Protein AF-A0A7C6DVT9-F1 (afdb_monomer_lite)

Radius of gyration: 24.28 Å; chains: 1; bounding box: 74×29×53 Å

Foldseek 3Di:
DDPVVLVVVCVVVPDNVVSVVVVVVPPPDPDPVVVVVVVVVVVVVVVVVVVVVVCCVVPPPPLPQPVVLVVLLVLLVVLLVQLVVLLVPDPDDCPVLNVLSVQLLVLLSLLDPSRSQLVVQLVVVVVVVDPCSNVRSVVVSVVCNVVSVVSNLVSVVVSVCCCCPNPCVVRDDVSSLVSVVVSCVSSVPPVCVVVCVVVVVVVVVVD

Structure (mmCIF, N/CA/C/O backbone):
data_AF-A0A7C6DVT9-F1
#
_entry.id   AF-A0A7C6DVT9-F1
#
loop_
_atom_site.group_PDB
_atom_site.id
_atom_site.type_symbol
_atom_site.label_atom_id
_atom_site.label_alt_id
_atom_site.label_comp_id
_atom_site.label_asym_id
_atom_site.label_entity_id
_atom_site.label_seq_id
_atom_site.pdbx_PDB_ins_code
_atom_site.Cartn_x
_atom_site.Cartn_y
_atom_site.Cartn_z
_atom_site.occupancy
_atom_site.B_iso_or_equiv
_atom_site.auth_seq_id
_atom_site.auth_comp_id
_atom_site.auth_asym_id
_atom_site.auth_atom_id
_atom_site.pdbx_PDB_model_num
ATOM 1 N N . MET A 1 1 ? 37.136 7.925 0.302 1.00 50.22 1 MET A N 1
ATOM 2 C CA . MET A 1 1 ? 35.760 7.400 0.362 1.00 50.22 1 MET A CA 1
ATOM 3 C C . MET A 1 1 ? 35.759 6.303 1.399 1.00 50.22 1 MET A C 1
ATOM 5 O O . MET A 1 1 ? 36.578 5.392 1.296 1.00 50.22 1 MET A O 1
ATOM 9 N N . TYR A 1 2 ? 34.971 6.462 2.452 1.00 61.09 2 TYR A N 1
ATOM 10 C CA . TYR A 1 2 ? 34.973 5.518 3.563 1.00 61.09 2 TYR A CA 1
ATOM 11 C C . TYR A 1 2 ? 34.152 4.271 3.200 1.00 61.09 2 TYR A C 1
ATOM 13 O O . TYR A 1 2 ? 33.179 4.372 2.451 1.00 61.09 2 TYR A O 1
ATOM 21 N N . PRO A 1 3 ? 34.497 3.084 3.729 1.00 58.28 3 PRO A N 1
ATOM 22 C CA . PRO A 1 3 ? 33.826 1.828 3.378 1.00 58.28 3 PRO A CA 1
ATOM 23 C C . PRO A 1 3 ? 32.313 1.836 3.659 1.00 58.28 3 PRO A C 1
ATOM 25 O O . PRO A 1 3 ? 31.563 1.122 3.000 1.00 58.28 3 PRO A O 1
ATOM 28 N N . HIS A 1 4 ? 31.841 2.682 4.580 1.00 54.28 4 HIS A N 1
ATOM 29 C CA . HIS A 1 4 ? 30.416 2.831 4.873 1.00 54.28 4 HIS A CA 1
ATOM 30 C C . HIS A 1 4 ? 29.642 3.598 3.784 1.00 54.28 4 HIS A C 1
ATOM 32 O O . HIS A 1 4 ? 28.481 3.288 3.540 1.00 54.28 4 HIS A O 1
ATOM 38 N N . GLU A 1 5 ? 30.270 4.534 3.067 1.00 50.62 5 GLU A N 1
ATOM 39 C CA . GLU A 1 5 ? 29.625 5.285 1.974 1.00 50.62 5 GLU A CA 1
ATOM 40 C C . GLU A 1 5 ? 29.362 4.380 0.765 1.00 50.62 5 GLU A C 1
ATOM 42 O O . GLU A 1 5 ? 28.299 4.438 0.147 1.00 50.62 5 GLU A O 1
ATOM 47 N N . ALA A 1 6 ? 30.303 3.476 0.473 1.00 54.59 6 ALA A N 1
ATOM 48 C CA . ALA A 1 6 ? 30.128 2.452 -0.551 1.00 54.59 6 ALA A CA 1
ATOM 49 C C . ALA A 1 6 ? 28.982 1.491 -0.199 1.00 54.59 6 ALA A C 1
ATOM 51 O O . ALA A 1 6 ? 28.252 1.074 -1.091 1.00 54.59 6 ALA A O 1
ATOM 52 N N . LEU A 1 7 ? 28.785 1.192 1.090 1.00 53.66 7 LEU A N 1
ATOM 53 C CA . LEU A 1 7 ? 27.744 0.288 1.583 1.00 53.66 7 LEU A CA 1
ATOM 54 C C . LEU A 1 7 ? 26.340 0.927 1.559 1.00 53.66 7 LEU A C 1
ATOM 56 O O . LEU A 1 7 ? 25.348 0.254 1.287 1.00 53.66 7 LEU A O 1
ATOM 60 N N . ILE A 1 8 ? 26.251 2.244 1.758 1.00 58.19 8 ILE A N 1
ATOM 61 C CA . ILE A 1 8 ? 25.001 3.006 1.600 1.00 58.19 8 ILE A CA 1
ATOM 62 C C . ILE A 1 8 ? 24.587 3.049 0.123 1.00 58.19 8 ILE A C 1
ATOM 64 O O . ILE A 1 8 ? 23.433 2.778 -0.207 1.00 58.19 8 ILE A O 1
ATOM 68 N N . ILE A 1 9 ? 25.538 3.295 -0.783 1.00 55.19 9 ILE A N 1
ATOM 69 C CA . ILE A 1 9 ? 25.297 3.240 -2.234 1.00 55.19 9 ILE A CA 1
ATOM 70 C C . ILE A 1 9 ? 24.956 1.802 -2.677 1.00 55.19 9 ILE A C 1
ATOM 72 O O . ILE A 1 9 ? 24.078 1.603 -3.517 1.00 55.19 9 ILE A O 1
ATOM 76 N N . TYR A 1 10 ? 25.596 0.798 -2.067 1.00 52.00 10 TYR A N 1
ATOM 77 C CA . TYR A 1 10 ? 25.346 -0.635 -2.271 1.00 52.00 10 TYR A CA 1
ATOM 78 C C . TYR A 1 10 ? 23.908 -1.044 -1.917 1.00 52.00 10 TYR A C 1
ATOM 80 O O . TYR A 1 10 ? 23.310 -1.845 -2.635 1.00 52.00 10 TYR A O 1
ATOM 88 N N . LEU A 1 11 ? 23.327 -0.468 -0.860 1.00 54.56 11 LEU A N 1
ATOM 89 C CA . LEU A 1 11 ? 21.927 -0.688 -0.483 1.00 54.56 11 LEU A CA 1
ATOM 90 C C . LEU A 1 11 ? 20.942 0.135 -1.328 1.00 54.56 11 LEU A C 1
ATOM 92 O O . LEU A 1 11 ? 19.882 -0.376 -1.683 1.00 54.56 11 LEU A O 1
ATOM 96 N N . ALA A 1 12 ? 21.289 1.372 -1.690 1.00 54.78 12 ALA A N 1
ATOM 97 C CA . ALA A 1 12 ? 20.398 2.272 -2.426 1.00 54.78 12 ALA A CA 1
ATOM 98 C C . ALA A 1 12 ? 20.199 1.886 -3.907 1.00 54.78 12 ALA A C 1
ATOM 100 O O . ALA A 1 12 ? 19.152 2.178 -4.480 1.00 54.78 12 ALA A O 1
ATOM 101 N N . ALA A 1 13 ? 21.177 1.229 -4.544 1.00 53.09 13 ALA A N 1
ATOM 102 C CA . ALA A 1 13 ? 21.158 0.965 -5.989 1.00 53.09 13 ALA A CA 1
ATOM 103 C C . ALA A 1 13 ? 20.520 -0.379 -6.408 1.00 53.09 13 ALA A C 1
ATOM 105 O O . ALA A 1 13 ? 20.400 -0.646 -7.603 1.00 53.09 13 ALA A O 1
ATOM 106 N N . GLY A 1 14 ? 20.129 -1.248 -5.466 1.00 44.56 14 GLY A N 1
ATOM 107 C CA . GLY A 1 14 ? 19.324 -2.456 -5.732 1.00 44.56 14 GLY A CA 1
ATOM 108 C C . GLY A 1 14 ? 19.922 -3.522 -6.673 1.00 44.56 14 GLY A C 1
ATOM 109 O O . GLY A 1 14 ? 19.254 -4.506 -6.980 1.00 44.56 14 GLY A O 1
ATOM 110 N N . SER A 1 15 ? 21.164 -3.368 -7.140 1.00 50.44 15 SER A N 1
ATOM 111 C CA . SER A 1 15 ? 21.799 -4.244 -8.134 1.00 50.44 15 SER A CA 1
ATOM 112 C C . SER A 1 15 ? 23.262 -4.537 -7.744 1.00 50.44 15 SER A C 1
ATOM 114 O O . SER A 1 15 ? 24.172 -3.801 -8.149 1.00 50.44 15 SER A O 1
ATOM 116 N N . PRO A 1 16 ? 23.524 -5.622 -6.986 1.00 52.03 16 PRO A N 1
ATOM 117 C CA . PRO A 1 16 ? 24.845 -5.909 -6.412 1.00 52.03 16 PRO A CA 1
ATOM 118 C C . PRO A 1 16 ? 25.929 -6.163 -7.472 1.00 52.03 16 PRO A C 1
ATOM 120 O O . PRO A 1 16 ? 27.087 -5.806 -7.276 1.00 52.03 16 PRO A O 1
ATOM 123 N N . PHE A 1 17 ? 25.563 -6.695 -8.641 1.00 52.66 17 PHE A N 1
ATOM 124 C CA . PHE A 1 17 ? 26.519 -7.018 -9.707 1.00 52.66 17 PHE A CA 1
ATOM 125 C C . PHE A 1 17 ? 27.083 -5.792 -10.437 1.00 52.66 17 PHE A C 1
ATOM 127 O O . PHE A 1 17 ? 28.220 -5.828 -10.903 1.00 52.66 17 PHE A O 1
ATOM 134 N N . ALA A 1 18 ? 26.314 -4.704 -10.540 1.00 49.03 18 ALA A N 1
ATOM 135 C CA . ALA A 1 18 ? 26.745 -3.500 -11.255 1.00 49.03 18 ALA A CA 1
ATOM 136 C C . ALA A 1 18 ? 27.797 -2.711 -10.460 1.00 49.03 18 ALA A C 1
ATOM 138 O O . ALA A 1 18 ? 28.777 -2.230 -11.024 1.00 49.03 18 ALA A O 1
ATOM 139 N N . VAL A 1 19 ? 27.616 -2.635 -9.140 1.00 54.66 19 VAL A N 1
ATOM 140 C CA . VAL A 1 19 ? 28.518 -1.919 -8.232 1.00 54.66 19 VAL A CA 1
ATOM 141 C C . VAL A 1 19 ? 29.807 -2.714 -8.005 1.00 54.66 19 VAL A C 1
ATOM 143 O O . VAL A 1 19 ? 30.891 -2.139 -8.071 1.00 54.66 19 VAL A O 1
ATOM 146 N N . LEU A 1 20 ? 29.719 -4.042 -7.843 1.00 55.44 20 LEU A N 1
ATOM 147 C CA . LEU A 1 20 ? 30.900 -4.913 -7.771 1.00 55.44 20 LEU A CA 1
ATOM 148 C C . LEU A 1 20 ? 31.753 -4.826 -9.042 1.00 55.44 20 LEU A C 1
ATOM 150 O O . LEU A 1 20 ? 32.951 -4.572 -8.944 1.00 55.44 20 LEU A O 1
ATOM 154 N N . ARG A 1 21 ? 31.141 -4.897 -10.235 1.00 56.75 21 ARG A N 1
ATOM 155 C CA . ARG A 1 21 ? 31.869 -4.704 -11.502 1.00 56.75 21 ARG A CA 1
ATOM 156 C C . ARG A 1 21 ? 32.530 -3.333 -11.612 1.00 56.75 21 ARG A C 1
ATOM 158 O O . ARG A 1 21 ? 33.625 -3.233 -12.162 1.00 56.75 21 ARG A O 1
ATOM 165 N N . TYR A 1 22 ? 31.883 -2.286 -11.109 1.00 58.31 22 TYR A N 1
ATOM 166 C CA . TYR A 1 22 ? 32.419 -0.925 -11.122 1.00 58.31 22 TYR A CA 1
ATOM 167 C C . TYR A 1 22 ? 33.639 -0.762 -10.203 1.00 58.31 22 TYR A C 1
ATOM 169 O O . TYR A 1 22 ? 34.585 -0.056 -10.548 1.00 58.31 22 TYR A O 1
ATOM 177 N N . PHE A 1 23 ? 33.657 -1.430 -9.049 1.00 59.47 23 PHE A N 1
ATOM 178 C CA . PHE A 1 23 ? 34.792 -1.355 -8.129 1.00 59.47 23 PHE A CA 1
ATOM 179 C C . PHE A 1 23 ? 35.940 -2.294 -8.513 1.00 59.47 23 PHE A C 1
ATOM 181 O O . PHE A 1 23 ? 37.098 -1.876 -8.450 1.00 59.47 23 PHE A O 1
ATOM 188 N N . GLU A 1 24 ? 35.648 -3.504 -8.997 1.00 60.59 24 GLU A N 1
ATOM 189 C CA . GLU A 1 24 ? 36.664 -4.432 -9.520 1.00 60.59 24 GLU A CA 1
ATOM 190 C C . GLU A 1 24 ? 37.435 -3.829 -10.701 1.00 60.59 24 GLU A C 1
ATOM 192 O O . GLU A 1 24 ? 38.649 -3.994 -10.802 1.00 60.59 24 GLU A O 1
ATOM 197 N N . SER A 1 25 ? 36.765 -3.047 -11.552 1.00 53.25 25 SER A N 1
ATOM 198 C CA . SER A 1 25 ? 37.409 -2.365 -12.681 1.00 53.25 25 SER A CA 1
ATOM 199 C C . SER A 1 25 ? 38.267 -1.154 -12.283 1.00 53.25 25 SER A C 1
ATOM 201 O O . SER A 1 25 ? 39.147 -0.764 -13.051 1.00 53.25 25 SER A O 1
ATOM 203 N N . ARG A 1 26 ? 38.094 -0.576 -11.083 1.00 49.19 26 ARG A N 1
ATOM 204 C CA . ARG A 1 26 ? 38.877 0.591 -10.621 1.00 49.19 26 ARG A CA 1
ATOM 205 C C . ARG A 1 26 ? 40.071 0.258 -9.728 1.00 49.19 26 ARG A C 1
ATOM 207 O O . ARG A 1 26 ? 40.970 1.088 -9.614 1.00 49.19 26 ARG A O 1
ATOM 214 N N . LEU A 1 27 ? 40.131 -0.931 -9.128 1.00 53.28 27 LEU A N 1
ATOM 215 C CA . LEU A 1 27 ? 41.211 -1.296 -8.200 1.00 53.28 27 LEU A CA 1
ATOM 216 C C . LEU A 1 27 ? 42.555 -1.634 -8.879 1.00 53.28 27 LEU A C 1
ATOM 218 O O . LEU A 1 27 ? 43.538 -1.851 -8.177 1.00 53.28 27 LEU A O 1
ATOM 222 N N . HIS A 1 28 ? 42.632 -1.694 -10.214 1.00 49.59 28 HIS A N 1
ATOM 223 C CA . HIS A 1 28 ? 43.843 -2.120 -10.943 1.00 49.59 28 HIS A CA 1
ATOM 224 C C . HIS A 1 28 ? 44.443 -1.081 -11.907 1.00 49.59 28 HIS A C 1
ATOM 226 O O . HIS A 1 28 ? 45.406 -1.389 -12.607 1.00 49.59 28 HIS A O 1
ATOM 232 N N . GLN A 1 29 ? 43.937 0.157 -11.959 1.00 49.03 29 GLN A N 1
ATOM 233 C CA . GLN A 1 29 ? 44.382 1.125 -12.973 1.00 49.03 29 GLN A CA 1
ATOM 234 C C . GLN A 1 29 ? 44.603 2.541 -12.427 1.00 49.03 29 GLN A C 1
ATOM 236 O O . GLN A 1 29 ? 43.869 3.483 -12.713 1.00 49.03 29 GLN A O 1
ATOM 241 N N . THR A 1 30 ? 45.709 2.725 -11.709 1.00 50.41 30 THR A N 1
ATOM 242 C CA . THR A 1 30 ? 46.347 4.037 -11.536 1.00 50.41 30 THR A CA 1
ATOM 243 C C . THR A 1 30 ? 47.133 4.397 -12.804 1.00 50.41 30 THR A C 1
ATOM 245 O O . THR A 1 30 ? 48.353 4.272 -12.870 1.00 50.41 30 THR A O 1
ATOM 248 N N . ARG A 1 31 ? 46.433 4.823 -13.866 1.00 56.22 31 ARG A N 1
ATOM 249 C CA . ARG A 1 31 ? 47.049 5.433 -15.063 1.00 56.22 31 ARG A CA 1
ATOM 250 C C . ARG A 1 31 ? 46.247 6.652 -15.556 1.00 56.22 31 ARG A C 1
ATOM 252 O O . ARG A 1 31 ? 45.014 6.630 -15.505 1.00 56.22 31 ARG A O 1
ATOM 259 N N . PRO A 1 32 ? 46.916 7.700 -16.082 1.00 53.84 32 PRO A N 1
ATOM 260 C CA . PRO A 1 32 ? 46.288 8.946 -16.556 1.00 53.84 32 PRO A CA 1
ATOM 261 C C . PRO A 1 32 ? 45.388 8.773 -17.794 1.00 53.84 32 PRO A C 1
ATOM 263 O O . PRO A 1 32 ? 44.641 9.680 -18.151 1.00 53.84 32 PRO A O 1
ATOM 266 N N . THR A 1 33 ? 45.379 7.590 -18.414 1.00 56.72 33 THR A N 1
ATOM 267 C CA . THR A 1 33 ? 44.424 7.205 -19.466 1.00 56.72 33 THR A CA 1
ATOM 268 C C . THR A 1 33 ? 42.971 7.172 -18.978 1.00 56.72 33 THR A C 1
ATOM 270 O O . THR A 1 33 ? 42.053 7.267 -19.787 1.00 56.72 33 THR A O 1
ATOM 273 N N . SER A 1 34 ? 42.751 7.088 -17.661 1.00 58.75 34 SER A N 1
ATOM 274 C CA . SER A 1 34 ? 41.423 7.102 -17.038 1.00 58.75 34 SER A CA 1
ATOM 275 C C . SER A 1 34 ? 40.687 8.437 -17.186 1.00 58.75 34 SER A C 1
ATOM 277 O O . SER A 1 34 ? 39.469 8.425 -17.330 1.00 58.75 34 SER A O 1
ATOM 279 N N . PHE A 1 35 ? 41.388 9.579 -17.214 1.00 63.16 35 PHE A N 1
ATOM 280 C CA . PHE A 1 35 ? 40.739 10.886 -17.378 1.00 63.16 35 PHE A CA 1
ATOM 281 C C . PHE A 1 35 ? 40.221 11.087 -18.805 1.00 63.16 35 PHE A C 1
ATOM 283 O O . PHE A 1 35 ? 39.105 11.556 -18.997 1.00 63.16 35 PHE A O 1
ATOM 290 N N . VAL A 1 36 ? 40.998 10.667 -19.809 1.00 71.56 36 VAL A N 1
ATOM 291 C CA . VAL A 1 36 ? 40.593 10.737 -21.223 1.00 71.56 36 VAL A CA 1
ATOM 292 C C . VAL A 1 36 ? 39.434 9.781 -21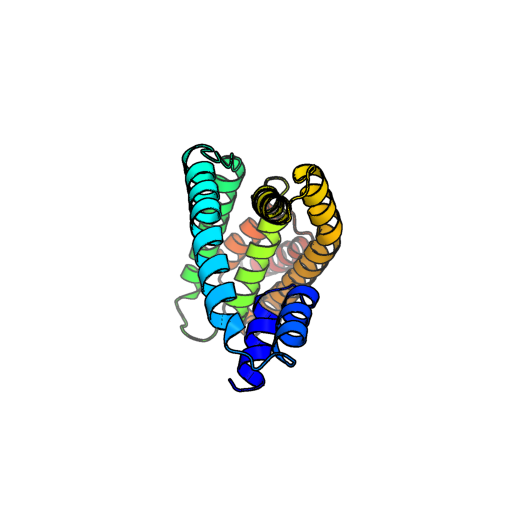.504 1.00 71.56 36 VAL A C 1
ATOM 294 O O . VAL A 1 36 ? 38.481 10.167 -22.172 1.00 71.56 36 VAL A O 1
ATOM 297 N N . LEU A 1 37 ? 39.472 8.565 -20.947 1.00 67.06 37 LEU A N 1
ATOM 298 C CA . LEU A 1 37 ? 38.356 7.620 -21.028 1.00 67.06 37 LEU A CA 1
ATOM 299 C C . LEU A 1 37 ? 37.104 8.149 -20.319 1.00 67.06 37 LEU A C 1
ATOM 301 O O . LEU A 1 37 ? 36.029 8.090 -20.901 1.00 67.06 37 LEU A O 1
ATOM 305 N N . ALA A 1 38 ? 37.236 8.738 -19.127 1.00 65.62 38 ALA A N 1
ATOM 306 C CA . ALA A 1 38 ? 36.110 9.334 -18.408 1.00 65.62 38 ALA A CA 1
ATOM 307 C C . ALA A 1 38 ? 35.522 10.551 -19.142 1.00 65.62 38 ALA A C 1
ATOM 309 O O . ALA A 1 38 ? 34.304 10.702 -19.205 1.00 65.62 38 ALA A O 1
ATOM 310 N N . ALA A 1 39 ? 36.364 11.401 -19.736 1.00 75.19 39 ALA A N 1
ATOM 311 C CA . ALA A 1 39 ? 35.920 12.529 -20.550 1.00 75.19 39 ALA A CA 1
ATOM 312 C C . ALA A 1 39 ? 35.222 12.056 -21.835 1.00 75.19 39 ALA A C 1
ATOM 314 O O . ALA A 1 39 ? 34.166 12.578 -22.187 1.00 75.19 39 ALA A O 1
ATOM 315 N N . ALA A 1 40 ? 35.763 11.033 -22.503 1.00 76.31 40 ALA A N 1
ATOM 316 C CA . ALA A 1 40 ? 35.139 10.421 -23.672 1.00 76.31 40 ALA A CA 1
ATOM 317 C C . ALA A 1 40 ? 33.792 9.771 -23.322 1.00 76.31 40 ALA A C 1
ATOM 319 O O . ALA A 1 40 ? 32.824 9.930 -24.062 1.00 76.31 40 ALA A O 1
ATOM 320 N N . GLU A 1 41 ? 33.706 9.094 -22.178 1.00 74.88 41 GLU A N 1
ATOM 321 C CA . GLU A 1 41 ? 32.476 8.480 -21.683 1.00 74.88 41 GLU A CA 1
ATOM 322 C C . GLU A 1 41 ? 31.424 9.540 -21.332 1.00 74.88 41 GLU A C 1
ATOM 324 O O . GLU A 1 41 ? 30.265 9.384 -21.706 1.00 74.88 41 GLU A O 1
ATOM 329 N N . LEU A 1 42 ? 31.826 10.667 -20.732 1.00 77.75 42 LEU A N 1
ATOM 330 C CA . LEU A 1 42 ? 30.949 11.803 -20.432 1.00 77.75 42 LEU A CA 1
ATOM 331 C C . LEU A 1 42 ? 30.423 12.484 -21.707 1.00 77.75 42 LEU A C 1
ATOM 333 O O . LEU A 1 42 ? 29.231 12.784 -21.798 1.00 77.75 42 LEU A O 1
ATOM 337 N N . ILE A 1 43 ? 31.276 12.652 -22.723 1.00 84.88 43 ILE A N 1
ATOM 338 C CA . ILE A 1 43 ? 30.878 13.170 -24.042 1.00 84.88 43 ILE A CA 1
ATOM 339 C C . ILE A 1 43 ? 29.917 12.199 -24.741 1.00 84.88 43 ILE A C 1
ATOM 341 O O . ILE A 1 43 ? 28.927 12.644 -25.313 1.00 84.88 43 ILE A O 1
ATOM 345 N N . LEU A 1 44 ? 30.147 10.883 -24.662 1.00 78.62 44 LEU A N 1
ATOM 346 C CA . LEU A 1 44 ? 29.233 9.871 -25.213 1.00 78.62 44 LEU A CA 1
ATOM 347 C C . LEU A 1 44 ? 27.913 9.762 -24.435 1.00 78.62 44 LEU A C 1
ATOM 349 O O . LEU A 1 44 ? 26.906 9.298 -24.980 1.00 78.62 44 LEU A O 1
ATOM 353 N N . TRP A 1 45 ? 27.900 10.174 -23.168 1.00 81.56 45 TRP A N 1
ATOM 354 C CA . TRP A 1 45 ? 26.715 10.135 -22.321 1.00 81.56 45 TRP A CA 1
ATOM 355 C C . TRP A 1 45 ? 25.725 11.252 -22.656 1.00 81.56 45 TRP A C 1
ATOM 357 O O . TRP A 1 45 ? 24.518 11.014 -22.634 1.00 81.56 45 TRP A O 1
ATOM 367 N N . LEU A 1 46 ? 26.210 12.436 -23.049 1.00 81.38 46 LEU A N 1
ATOM 368 C CA . LEU A 1 46 ? 25.370 13.590 -23.392 1.00 81.38 46 LEU A CA 1
ATOM 369 C C . LEU A 1 46 ? 24.355 13.292 -24.519 1.00 81.38 46 LEU A C 1
ATOM 371 O O . LEU A 1 46 ? 23.169 13.544 -24.304 1.00 81.38 46 LEU A O 1
ATOM 375 N N . PRO A 1 47 ? 24.729 12.682 -25.665 1.00 82.50 47 PRO A N 1
ATOM 376 C CA . PRO A 1 47 ? 23.769 12.271 -26.689 1.00 82.50 47 PRO A CA 1
ATOM 377 C C . PRO A 1 47 ? 22.764 11.229 -26.197 1.00 82.50 47 PRO A C 1
ATOM 379 O O . PRO A 1 47 ? 21.592 11.299 -26.556 1.00 82.50 47 PRO A O 1
ATOM 382 N N . LYS A 1 48 ? 23.184 10.271 -25.356 1.00 73.38 48 LYS A N 1
ATOM 383 C CA . LYS A 1 48 ? 22.273 9.264 -24.782 1.00 73.38 48 LYS A CA 1
ATOM 384 C C . LYS A 1 48 ? 21.272 9.893 -23.821 1.00 73.38 48 LYS A C 1
ATOM 386 O O . LYS A 1 48 ? 20.097 9.534 -23.849 1.00 73.38 48 LYS A O 1
ATOM 391 N N . LEU A 1 49 ? 21.715 10.840 -23.001 1.00 76.56 49 LEU A N 1
ATOM 392 C CA . LEU A 1 49 ? 20.859 11.555 -22.065 1.00 76.56 49 LEU A CA 1
ATOM 393 C C . LEU A 1 49 ? 19.895 12.492 -22.797 1.00 76.56 49 LEU A C 1
ATOM 395 O O . LEU A 1 49 ? 18.707 12.504 -22.487 1.00 76.56 49 LEU A O 1
ATOM 399 N N . ALA A 1 50 ? 20.375 13.190 -23.829 1.00 83.94 50 ALA A N 1
ATOM 400 C CA . ALA A 1 50 ? 19.542 13.982 -24.725 1.00 83.94 50 ALA A CA 1
ATOM 401 C C . ALA A 1 50 ? 18.515 13.107 -25.461 1.00 83.94 50 ALA A C 1
ATOM 403 O O . ALA A 1 50 ? 17.347 13.469 -25.531 1.00 83.94 50 ALA A O 1
ATOM 404 N N . PHE A 1 51 ? 18.904 11.919 -25.935 1.00 82.19 51 PHE A N 1
ATOM 405 C CA . PHE A 1 51 ? 17.994 10.961 -26.566 1.00 82.19 51 PHE A CA 1
ATOM 406 C C . PHE A 1 51 ? 16.937 10.426 -25.591 1.00 82.19 51 PHE A C 1
ATOM 408 O O . PHE A 1 51 ? 15.768 10.313 -25.957 1.00 82.19 51 PHE A O 1
ATOM 415 N N . LEU A 1 52 ? 17.309 10.130 -24.342 1.00 68.38 52 LEU A N 1
ATOM 416 C CA . LEU A 1 52 ? 16.370 9.724 -23.289 1.00 68.38 52 LEU A CA 1
ATOM 417 C C . LEU A 1 52 ? 15.407 10.860 -22.912 1.00 68.38 52 LEU A C 1
ATOM 419 O O . LEU A 1 52 ? 14.206 10.619 -22.789 1.00 68.38 52 LEU A O 1
ATOM 423 N N . GLY A 1 53 ? 15.908 12.091 -22.786 1.00 76.31 53 GLY A N 1
ATOM 424 C CA . GLY A 1 53 ? 15.097 13.286 -22.543 1.00 76.31 53 GLY A CA 1
ATOM 425 C C . GLY A 1 53 ? 14.135 13.573 -23.695 1.00 76.31 53 GLY A C 1
ATOM 426 O O . GLY A 1 53 ? 12.939 13.748 -23.475 1.00 76.31 53 GLY A O 1
ATOM 427 N N . PHE A 1 54 ? 14.620 13.512 -24.937 1.00 81.00 54 PHE A N 1
ATOM 428 C CA . PHE A 1 54 ? 13.805 13.682 -26.138 1.00 81.00 54 PHE A CA 1
ATOM 429 C C . PHE A 1 54 ? 12.756 12.575 -26.273 1.00 81.00 54 PHE A C 1
ATOM 431 O O . PHE A 1 54 ? 11.609 12.854 -26.609 1.00 81.00 54 PHE A O 1
ATOM 438 N N . ARG A 1 55 ? 13.092 11.323 -25.934 1.00 70.44 55 ARG A N 1
ATOM 439 C CA . ARG A 1 55 ? 12.112 10.230 -25.853 1.00 70.44 55 ARG A CA 1
ATOM 440 C C . ARG A 1 55 ? 11.031 10.492 -24.814 1.00 70.44 55 ARG A C 1
ATOM 442 O O . ARG A 1 55 ? 9.883 10.193 -25.105 1.00 70.44 55 ARG A O 1
ATOM 449 N N . ARG A 1 56 ? 11.370 11.028 -23.639 1.00 67.50 56 ARG A N 1
ATOM 450 C CA . ARG A 1 56 ? 10.377 11.395 -22.613 1.00 67.50 56 ARG A CA 1
ATOM 451 C C . ARG A 1 56 ? 9.486 12.560 -23.044 1.00 67.50 56 ARG A C 1
ATOM 453 O O . ARG A 1 56 ? 8.314 12.566 -22.705 1.00 67.50 56 ARG A O 1
ATOM 460 N N . LEU A 1 57 ? 10.024 13.515 -23.801 1.00 72.25 57 LEU A N 1
ATOM 461 C CA . LEU A 1 57 ? 9.255 14.650 -24.324 1.00 72.25 57 LEU A CA 1
ATOM 462 C C . LEU A 1 57 ? 8.339 14.249 -25.490 1.00 72.25 57 LEU A C 1
ATOM 464 O O . LEU A 1 57 ? 7.231 14.757 -25.604 1.00 72.25 57 LEU A O 1
ATOM 468 N N . THR A 1 58 ? 8.789 13.334 -26.353 1.00 71.06 58 THR A N 1
ATOM 469 C CA . THR A 1 58 ? 8.036 12.902 -27.546 1.00 71.06 58 THR A CA 1
ATOM 470 C C . THR A 1 58 ? 7.076 11.752 -27.274 1.00 71.06 58 THR A C 1
ATOM 472 O O . THR A 1 58 ? 5.994 11.700 -27.855 1.00 71.06 58 THR A O 1
ATOM 475 N N . LYS A 1 59 ? 7.423 10.835 -26.368 1.00 55.16 59 LYS A N 1
ATOM 476 C CA . LYS A 1 59 ? 6.468 9.889 -25.800 1.00 55.16 59 LYS A CA 1
ATOM 477 C C . LYS A 1 59 ? 5.836 10.560 -24.597 1.00 55.16 59 LYS A C 1
ATOM 479 O O . LYS A 1 59 ? 6.288 10.355 -23.476 1.00 55.16 59 LYS A O 1
ATOM 484 N N . GLY A 1 60 ? 4.783 11.336 -24.834 1.00 47.12 60 GLY A N 1
ATOM 485 C CA . GLY A 1 60 ? 3.815 11.630 -23.787 1.00 47.12 60 GLY A CA 1
ATOM 486 C C . GLY A 1 60 ? 3.308 10.297 -23.251 1.00 47.12 60 GLY A C 1
ATOM 487 O O . GLY A 1 60 ? 2.445 9.662 -23.859 1.00 47.12 60 GLY A O 1
ATOM 488 N N . VAL A 1 61 ? 3.922 9.812 -22.172 1.00 47.16 61 VAL A N 1
ATOM 489 C CA . VAL A 1 61 ? 3.452 8.637 -21.454 1.00 47.16 61 VAL A CA 1
ATOM 490 C C . VAL A 1 61 ? 2.180 9.100 -20.769 1.00 47.16 61 VAL A C 1
ATOM 492 O O . VAL A 1 61 ? 2.195 9.569 -19.637 1.00 47.16 61 VAL A O 1
ATOM 495 N N . ASN A 1 62 ? 1.069 9.008 -21.495 1.00 44.00 62 ASN A N 1
ATOM 496 C CA . ASN A 1 62 ? -0.241 8.940 -20.885 1.00 44.00 62 ASN A CA 1
ATOM 497 C C . ASN A 1 62 ? -0.248 7.635 -20.097 1.00 44.00 62 ASN A C 1
ATOM 499 O O . ASN A 1 62 ? -0.653 6.588 -20.606 1.00 44.00 62 ASN A O 1
ATOM 503 N N . VAL A 1 63 ? 0.265 7.691 -18.867 1.00 52.66 63 VAL A N 1
ATOM 504 C CA . VAL A 1 63 ? -0.093 6.726 -17.842 1.00 52.66 63 VAL A CA 1
ATOM 505 C C . VAL A 1 63 ? -1.596 6.908 -17.708 1.00 52.66 63 VAL A C 1
ATOM 507 O O . VAL A 1 63 ? -2.063 7.830 -17.046 1.00 52.66 63 VAL A O 1
ATOM 510 N N . LYS A 1 64 ? -2.367 6.090 -18.427 1.00 52.03 64 LYS A N 1
ATOM 511 C CA . LYS A 1 64 ? -3.794 5.940 -18.174 1.00 52.03 64 LYS A CA 1
ATOM 512 C C . LYS A 1 64 ? -3.898 5.224 -16.835 1.00 52.03 64 LYS A C 1
ATOM 514 O O . LYS A 1 64 ? -4.129 4.021 -16.790 1.00 52.03 64 LYS A O 1
ATOM 519 N N . VAL A 1 65 ? -3.617 5.950 -15.754 1.00 59.41 65 VAL A N 1
ATOM 520 C CA . VAL A 1 65 ? -4.079 5.540 -14.438 1.00 59.41 65 VAL A CA 1
ATOM 521 C C . VAL A 1 65 ? -5.590 5.521 -14.573 1.00 59.41 65 VAL A C 1
ATOM 523 O O . VAL A 1 65 ? -6.177 6.504 -15.022 1.00 59.41 65 VAL A O 1
ATOM 526 N N . SER A 1 66 ? -6.191 4.366 -14.311 1.00 65.69 66 SER A N 1
ATOM 527 C CA . SER A 1 66 ? -7.641 4.206 -14.330 1.00 65.69 66 SER A CA 1
ATOM 528 C C . SER A 1 66 ? -8.252 5.323 -13.478 1.00 65.69 66 SER A C 1
ATOM 530 O O . SER A 1 66 ? -7.849 5.487 -12.325 1.00 65.69 66 SER A O 1
ATOM 532 N N . ASP A 1 67 ? -9.191 6.108 -14.016 1.00 71.81 67 ASP A N 1
ATOM 533 C CA . ASP A 1 67 ? -9.849 7.186 -13.256 1.00 71.81 67 ASP A CA 1
ATOM 534 C C . ASP A 1 67 ? -10.482 6.642 -11.962 1.00 71.81 67 ASP A C 1
ATOM 536 O O . ASP A 1 67 ? -10.495 7.312 -10.928 1.00 71.81 67 ASP A O 1
ATOM 540 N N . ASN A 1 68 ? -10.897 5.370 -11.989 1.00 74.69 68 ASN A N 1
ATOM 541 C CA . ASN A 1 68 ? -11.380 4.632 -10.827 1.00 74.69 68 ASN A CA 1
ATOM 542 C C . ASN A 1 68 ? -10.310 4.452 -9.741 1.00 74.69 68 ASN A C 1
ATOM 544 O O . ASN A 1 68 ? -10.629 4.567 -8.561 1.00 74.69 68 ASN A O 1
ATOM 548 N N . PHE A 1 69 ? -9.051 4.193 -10.112 1.00 78.38 69 PHE A N 1
ATOM 549 C CA . PHE A 1 69 ? -7.954 4.074 -9.147 1.00 78.38 69 PHE A CA 1
ATOM 550 C C . PHE A 1 69 ? -7.676 5.419 -8.474 1.00 78.38 69 PHE A C 1
ATOM 552 O O . PHE A 1 69 ? -7.564 5.473 -7.254 1.00 78.38 69 PHE A O 1
ATOM 559 N N . ASN A 1 70 ? -7.640 6.510 -9.246 1.00 81.75 70 ASN A N 1
ATOM 560 C CA . ASN A 1 70 ? -7.432 7.855 -8.701 1.00 81.75 70 ASN A CA 1
ATOM 561 C C . ASN A 1 70 ? -8.557 8.262 -7.740 1.00 81.75 70 ASN A C 1
ATOM 563 O O . ASN A 1 70 ? -8.288 8.815 -6.676 1.00 81.75 70 ASN A O 1
ATOM 567 N N . TYR A 1 71 ? -9.811 7.966 -8.095 1.00 85.06 71 TYR A N 1
ATOM 568 C CA . TYR A 1 71 ? -10.957 8.219 -7.222 1.00 85.06 71 TYR A CA 1
ATOM 569 C C . TYR A 1 71 ? -10.872 7.412 -5.922 1.00 85.06 71 TYR A C 1
ATOM 571 O O . TYR A 1 71 ? -11.107 7.949 -4.841 1.00 85.06 71 TYR A O 1
ATOM 579 N N . LEU A 1 72 ? -10.521 6.129 -6.016 1.00 85.38 72 LEU A N 1
ATOM 580 C CA . LEU A 1 72 ? -10.459 5.236 -4.864 1.00 85.38 72 LEU A CA 1
ATOM 581 C C . LEU A 1 72 ? -9.270 5.564 -3.946 1.00 85.38 72 LEU A C 1
ATOM 583 O O . LEU A 1 72 ? -9.452 5.590 -2.732 1.00 85.38 72 LEU A O 1
ATOM 587 N N . ASP A 1 73 ? -8.099 5.905 -4.495 1.00 87.12 73 ASP A N 1
ATOM 588 C CA . ASP A 1 73 ? -6.951 6.417 -3.726 1.00 87.12 73 ASP A CA 1
ATOM 589 C C . ASP A 1 73 ? -7.307 7.728 -3.010 1.00 87.12 73 ASP A C 1
ATOM 591 O O . ASP A 1 73 ? -7.113 7.847 -1.801 1.00 87.12 73 ASP A O 1
ATOM 595 N N . ALA A 1 74 ? -7.921 8.686 -3.714 1.00 88.38 74 ALA A N 1
ATOM 596 C CA . ALA A 1 74 ? -8.364 9.943 -3.111 1.00 88.38 74 ALA A CA 1
ATOM 597 C C . ALA A 1 74 ? -9.377 9.715 -1.979 1.00 88.38 74 ALA A C 1
ATOM 599 O O . ALA A 1 74 ? -9.256 10.321 -0.914 1.00 88.38 74 ALA A O 1
ATOM 600 N N . LYS A 1 75 ? -10.336 8.804 -2.181 1.00 90.44 75 LYS A N 1
ATOM 601 C CA . LYS A 1 75 ? -11.320 8.434 -1.161 1.00 90.44 75 LYS A CA 1
ATOM 602 C C . LYS A 1 75 ? -10.654 7.796 0.059 1.00 90.44 75 LYS A C 1
ATOM 604 O O . LYS A 1 75 ? -10.950 8.192 1.178 1.00 90.44 75 LYS A O 1
ATOM 609 N N . ILE A 1 76 ? -9.739 6.845 -0.130 1.00 90.56 76 ILE A N 1
ATOM 610 C CA . ILE A 1 76 ? -9.042 6.195 0.990 1.00 90.56 76 ILE A CA 1
ATOM 611 C C . ILE A 1 76 ? -8.189 7.203 1.762 1.00 90.56 76 ILE A C 1
ATOM 613 O O . ILE A 1 76 ? -8.213 7.197 2.988 1.00 90.56 76 ILE A O 1
ATOM 617 N N . ARG A 1 77 ? -7.474 8.099 1.075 1.00 90.62 77 ARG A N 1
ATOM 618 C CA . ARG A 1 77 ? -6.699 9.165 1.730 1.00 90.62 77 ARG A CA 1
ATOM 619 C C . ARG A 1 77 ? -7.585 10.088 2.557 1.00 90.62 77 ARG A C 1
ATOM 621 O O . ARG A 1 77 ? -7.230 10.400 3.686 1.00 90.62 77 ARG A O 1
ATOM 628 N N . GLN A 1 78 ? -8.754 10.451 2.032 1.00 91.19 78 GLN A N 1
ATOM 629 C CA . GLN A 1 78 ? -9.735 11.234 2.776 1.00 91.19 78 GLN A CA 1
ATOM 630 C C . GLN A 1 78 ? -10.184 10.513 4.058 1.00 91.19 78 GLN A C 1
ATOM 632 O O . GLN A 1 78 ? -10.231 11.136 5.113 1.00 91.19 78 GLN A O 1
ATOM 637 N N . GLU A 1 79 ? -10.466 9.209 3.998 1.00 90.56 79 GLU A N 1
ATOM 638 C CA . GLU A 1 79 ? -10.833 8.418 5.185 1.00 90.56 79 GLU A CA 1
ATOM 639 C C . GLU A 1 79 ? -9.683 8.302 6.197 1.00 90.56 79 GLU A C 1
ATOM 641 O O . GLU A 1 79 ? -9.907 8.320 7.405 1.00 90.56 79 GLU A O 1
ATOM 646 N N . VAL A 1 80 ? -8.434 8.225 5.730 1.00 90.56 80 VAL A N 1
ATOM 647 C CA . VAL A 1 80 ? -7.246 8.238 6.600 1.00 90.56 80 VAL A CA 1
ATOM 648 C C . VAL A 1 80 ? -7.101 9.588 7.307 1.00 90.56 80 VAL A C 1
ATOM 650 O O . VAL A 1 80 ? -6.824 9.632 8.508 1.00 90.56 80 VAL A O 1
ATOM 653 N N . ASP A 1 81 ? -7.328 10.690 6.598 1.00 89.75 81 ASP A N 1
ATOM 654 C CA . ASP A 1 81 ? -7.300 12.028 7.189 1.00 89.75 81 ASP A CA 1
ATOM 655 C C . ASP A 1 81 ? -8.424 12.200 8.220 1.00 89.75 81 ASP A C 1
ATOM 657 O O . ASP A 1 81 ? -8.184 12.715 9.317 1.00 89.75 81 ASP A O 1
ATOM 661 N N . LEU A 1 82 ? -9.630 11.703 7.920 1.00 89.06 82 LEU A N 1
ATOM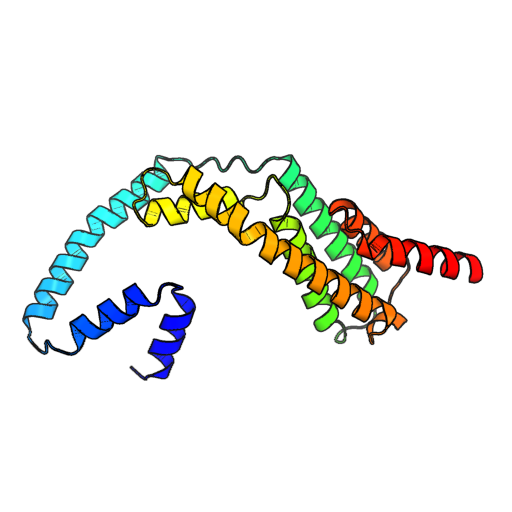 662 C CA . LEU A 1 82 ? -10.749 11.671 8.865 1.00 89.06 82 LEU A CA 1
ATOM 663 C C . LEU A 1 82 ? -10.402 10.838 10.104 1.00 89.06 82 LEU A C 1
ATOM 665 O O . LEU A 1 82 ? -10.557 11.326 11.229 1.00 89.06 82 LEU A O 1
ATOM 669 N N . PHE A 1 83 ? -9.825 9.650 9.914 1.00 89.06 83 PHE A N 1
ATOM 670 C CA . PHE A 1 83 ? -9.349 8.793 10.995 1.00 89.06 83 PHE A CA 1
ATOM 671 C C . PHE A 1 83 ? -8.396 9.546 11.928 1.00 89.06 83 PHE A C 1
ATOM 673 O O . PHE A 1 83 ? -8.642 9.617 13.133 1.00 89.06 83 PHE A O 1
ATOM 680 N N . PHE A 1 84 ? -7.345 10.178 11.401 1.00 87.44 84 PHE A N 1
ATOM 681 C CA . PHE A 1 84 ? -6.403 10.910 12.250 1.00 87.44 84 PHE A CA 1
ATOM 682 C C . PHE A 1 84 ? -7.002 12.175 12.854 1.00 87.44 84 PHE A C 1
ATOM 684 O O . PHE A 1 84 ? -6.676 12.493 13.999 1.00 87.44 84 PHE A O 1
ATOM 691 N N . SER A 1 85 ? -7.889 12.877 12.144 1.00 86.88 85 SER A N 1
ATOM 692 C CA . SER A 1 85 ? -8.569 14.064 12.671 1.00 86.88 85 SER A CA 1
ATOM 693 C C . SER A 1 85 ? -9.408 13.734 13.909 1.00 86.88 85 SER A C 1
ATOM 695 O O . SER A 1 85 ? -9.337 14.450 14.907 1.00 86.88 85 SER A O 1
ATOM 697 N N . SER A 1 86 ? -10.075 12.577 13.917 1.00 84.19 86 SER A N 1
ATOM 698 C CA . SER A 1 86 ? -10.853 12.097 15.066 1.00 84.19 86 SER A CA 1
ATOM 699 C C . SER A 1 86 ? -9.983 11.736 16.287 1.00 84.19 86 SER A C 1
ATOM 701 O O . SER A 1 86 ? -10.458 11.736 17.424 1.00 84.19 86 SER A O 1
ATOM 703 N N . LEU A 1 87 ? -8.680 11.497 16.078 1.00 79.44 87 LEU A N 1
ATOM 704 C CA . LEU A 1 87 ? -7.698 11.183 17.124 1.00 79.44 87 LEU A CA 1
ATOM 705 C C . LEU A 1 87 ? -6.950 12.418 17.670 1.00 79.44 87 LEU A C 1
ATOM 707 O O . LEU A 1 87 ? -6.239 12.304 18.679 1.00 79.44 87 LEU A O 1
ATOM 711 N N . GLN A 1 88 ? -7.092 13.599 17.048 1.00 66.69 88 GLN A N 1
ATOM 712 C CA . GLN A 1 88 ? -6.289 14.808 17.327 1.00 66.69 88 GLN A CA 1
ATOM 713 C C . GLN A 1 88 ? -6.394 15.354 18.760 1.00 66.69 88 GLN A C 1
ATOM 715 O O . GLN A 1 88 ? -5.566 16.168 19.168 1.00 66.69 88 GLN A O 1
ATOM 720 N N . SER A 1 89 ? -7.332 14.874 19.574 1.00 62.50 89 SER A N 1
ATOM 721 C CA . SER A 1 89 ? -7.468 15.291 20.974 1.00 62.50 89 SER A CA 1
ATOM 722 C C . SER A 1 89 ? -6.301 14.86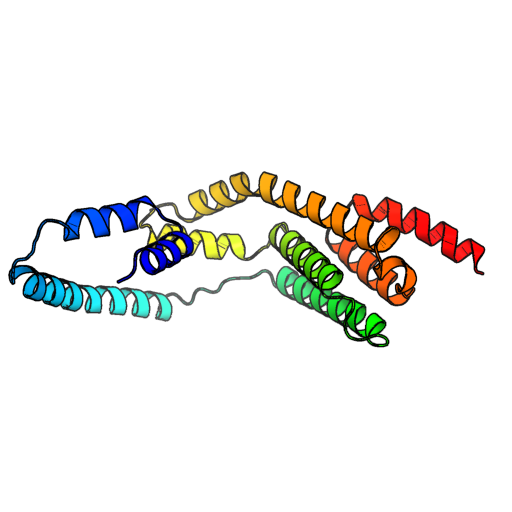8 21.893 1.00 62.50 89 SER A C 1
ATOM 724 O O . SER A 1 89 ? -6.255 15.316 23.040 1.00 62.50 89 SER A O 1
ATOM 726 N N . ARG A 1 90 ? -5.334 14.041 21.443 1.00 61.47 90 ARG A N 1
ATOM 727 C CA . ARG A 1 90 ? -4.152 13.641 22.251 1.00 61.47 90 ARG A CA 1
ATOM 728 C C . ARG A 1 90 ? -2.846 13.547 21.433 1.00 61.47 90 ARG A C 1
ATOM 730 O O . ARG A 1 90 ? -2.465 12.454 21.018 1.00 61.47 90 ARG A O 1
ATOM 737 N N . PRO A 1 91 ? -2.115 14.651 21.212 1.00 58.66 91 PRO A N 1
ATOM 738 C CA . PRO A 1 91 ? -0.888 14.635 20.413 1.00 58.66 91 PRO A CA 1
ATOM 739 C C . PRO A 1 91 ? 0.220 13.754 21.028 1.00 58.66 91 PRO A C 1
ATOM 741 O O . PRO A 1 91 ? 0.437 13.753 22.239 1.00 58.66 91 PRO A O 1
ATOM 744 N N . GLY A 1 92 ? 0.946 13.018 20.173 1.00 64.56 92 GLY A N 1
ATOM 745 C CA . GLY A 1 92 ? 2.240 12.397 20.504 1.00 64.56 92 GLY A CA 1
ATOM 746 C C . GLY A 1 92 ? 2.265 10.892 20.809 1.00 64.56 92 GLY A C 1
ATOM 747 O O . GLY A 1 92 ? 3.342 10.369 21.074 1.00 64.56 92 GLY A O 1
ATOM 748 N N . ARG A 1 93 ? 1.134 10.168 20.764 1.00 64.31 93 ARG A N 1
ATOM 749 C CA . ARG A 1 93 ? 1.090 8.716 21.077 1.00 64.31 93 ARG A CA 1
ATOM 750 C C . ARG A 1 93 ? 0.751 7.790 19.907 1.00 64.31 93 ARG A C 1
ATOM 752 O O . ARG A 1 93 ? 0.606 6.593 20.119 1.00 64.31 93 ARG A O 1
ATOM 759 N N . TYR A 1 94 ? 0.628 8.320 18.693 1.00 75.06 94 TYR A N 1
ATOM 760 C CA . TYR A 1 94 ? 0.093 7.562 17.558 1.00 75.06 94 TYR A CA 1
ATOM 761 C C . TYR A 1 94 ? 1.115 7.219 16.478 1.00 75.06 94 TYR A C 1
ATOM 763 O O . TYR A 1 94 ? 0.696 6.758 15.428 1.00 75.06 94 TYR A O 1
ATOM 771 N N . SER A 1 95 ? 2.421 7.429 16.687 1.00 82.31 95 SER A N 1
ATOM 772 C CA . SER A 1 95 ? 3.414 7.189 15.624 1.00 82.31 95 SER A CA 1
ATOM 773 C C . SER A 1 95 ? 3.347 5.756 15.097 1.00 82.31 95 SER A C 1
ATOM 775 O O . SER A 1 95 ? 3.247 5.552 13.896 1.00 82.31 95 SER A O 1
ATOM 777 N N . GLN A 1 96 ? 3.266 4.771 15.994 1.00 87.81 96 GLN A N 1
ATOM 778 C CA . GLN A 1 96 ? 3.181 3.364 15.608 1.00 87.81 96 GLN A CA 1
ATOM 779 C C . GLN A 1 96 ? 1.862 3.019 14.904 1.00 87.81 96 GLN A C 1
ATOM 781 O O . GLN A 1 96 ? 1.869 2.322 13.894 1.00 87.81 96 GLN A O 1
ATOM 786 N N . LEU A 1 97 ? 0.726 3.511 15.410 1.00 89.50 97 LEU A N 1
ATOM 787 C CA . LEU A 1 97 ? -0.570 3.314 14.755 1.00 89.50 97 LEU A CA 1
ATOM 788 C C . LEU A 1 97 ? -0.588 3.967 13.369 1.00 89.50 97 LEU A C 1
ATOM 790 O O . LEU A 1 97 ? -1.125 3.388 12.429 1.00 89.50 97 LEU A O 1
ATOM 794 N N . ALA A 1 98 ? 0.015 5.149 13.247 1.00 89.44 98 ALA A N 1
ATOM 795 C CA . ALA A 1 98 ? 0.075 5.880 11.997 1.00 89.44 98 ALA A CA 1
ATOM 796 C C . ALA A 1 98 ? 0.931 5.154 10.962 1.00 89.44 98 ALA A C 1
ATOM 798 O O . ALA A 1 98 ? 0.469 4.935 9.849 1.00 89.44 98 ALA A O 1
ATOM 799 N N . GLU A 1 99 ? 2.115 4.688 11.362 1.00 90.44 99 GLU A N 1
ATOM 800 C CA . GLU A 1 99 ? 2.984 3.858 10.526 1.00 90.44 99 GLU A CA 1
ATOM 801 C C . GLU A 1 99 ? 2.285 2.565 10.083 1.00 90.44 99 GLU A C 1
ATOM 803 O O . GLU A 1 99 ? 2.372 2.179 8.919 1.00 90.44 99 GLU A O 1
ATOM 808 N N . LEU A 1 100 ? 1.560 1.894 10.987 1.00 93.44 100 LEU A N 1
ATOM 809 C CA . LEU A 1 100 ? 0.822 0.671 10.659 1.00 93.44 100 LEU A CA 1
ATOM 810 C C . LEU A 1 100 ? -0.332 0.936 9.692 1.00 93.44 100 LEU A C 1
ATOM 812 O O . LEU A 1 100 ? -0.523 0.153 8.761 1.00 93.44 100 LEU A O 1
ATOM 816 N N . LEU A 1 101 ? -1.089 2.016 9.892 1.00 93.06 101 LEU A N 1
ATOM 817 C CA . LEU A 1 101 ? -2.191 2.390 9.009 1.00 93.06 101 LEU A CA 1
ATOM 818 C C . LEU A 1 101 ? -1.675 2.821 7.631 1.00 93.06 101 LEU A C 1
ATOM 820 O O . LEU A 1 101 ? -2.205 2.376 6.617 1.00 93.06 101 LEU A O 1
ATOM 824 N N . GLU A 1 102 ? -0.614 3.624 7.579 1.00 92.38 102 GLU A N 1
ATOM 825 C CA . GLU A 1 102 ? 0.027 4.042 6.331 1.00 92.38 102 GLU A CA 1
ATOM 826 C C . GLU A 1 102 ? 0.583 2.838 5.565 1.00 92.38 102 GLU A C 1
ATOM 828 O O . GLU A 1 102 ? 0.343 2.697 4.363 1.00 92.38 102 GLU A O 1
ATOM 833 N N . ALA A 1 103 ? 1.266 1.920 6.257 1.00 93.56 103 ALA A N 1
ATOM 834 C CA . ALA A 1 103 ? 1.753 0.682 5.661 1.00 93.56 103 ALA A CA 1
ATOM 835 C C . ALA A 1 103 ? 0.600 -0.199 5.160 1.00 93.56 103 ALA A C 1
ATOM 837 O O . ALA A 1 103 ? 0.698 -0.773 4.075 1.00 93.56 103 ALA A O 1
ATOM 838 N N . TYR A 1 104 ? -0.492 -0.302 5.922 1.00 94.81 104 TYR A N 1
ATOM 839 C CA . TYR A 1 104 ? -1.683 -1.062 5.545 1.00 94.81 104 TYR A CA 1
ATOM 840 C C . TYR A 1 104 ? -2.323 -0.507 4.271 1.00 94.81 104 TYR A C 1
ATOM 842 O O . TYR A 1 104 ? -2.502 -1.245 3.303 1.00 94.81 104 TYR A O 1
ATOM 850 N N . VAL A 1 105 ? -2.587 0.800 4.241 1.00 93.81 105 VAL A N 1
ATOM 851 C CA . VAL A 1 105 ? -3.187 1.497 3.096 1.00 93.81 105 VAL A CA 1
ATOM 852 C C . VAL A 1 105 ? -2.288 1.407 1.869 1.00 93.81 105 VAL A C 1
ATOM 854 O O . VAL A 1 105 ? -2.757 1.049 0.792 1.00 93.81 105 VAL A O 1
ATOM 857 N N . SER A 1 106 ? -0.986 1.649 2.028 1.00 89.94 106 SER A N 1
ATOM 858 C CA . SER A 1 106 ? -0.025 1.571 0.923 1.00 89.94 106 SER A CA 1
ATOM 859 C C . SER A 1 106 ? 0.040 0.162 0.327 1.00 89.94 106 SER A C 1
ATOM 861 O O . SER A 1 106 ? 0.014 -0.012 -0.892 1.00 89.94 106 SER A O 1
ATOM 863 N N . LEU A 1 107 ? 0.070 -0.876 1.167 1.00 91.94 107 LEU A N 1
ATOM 864 C CA . LEU A 1 107 ? 0.048 -2.265 0.703 1.00 91.94 107 LEU A CA 1
ATOM 865 C C . LEU A 1 107 ? -1.302 -2.645 0.073 1.00 91.94 107 LEU A C 1
ATOM 867 O O . LEU A 1 107 ? -1.321 -3.375 -0.914 1.00 91.94 107 LEU A O 1
ATOM 871 N N . GLY A 1 108 ? -2.419 -2.135 0.593 1.00 91.56 108 GLY A N 1
ATOM 872 C CA . GLY A 1 108 ? -3.746 -2.356 0.016 1.00 91.56 108 GLY A CA 1
ATOM 873 C C . GLY A 1 108 ? -3.870 -1.749 -1.382 1.00 91.56 108 GLY A C 1
ATOM 874 O O . GLY A 1 108 ? -4.245 -2.438 -2.331 1.00 91.56 108 GLY A O 1
ATOM 875 N N . LEU A 1 109 ? -3.448 -0.491 -1.543 1.00 90.19 109 LEU A N 1
ATOM 876 C CA . LEU A 1 109 ? -3.462 0.216 -2.826 1.00 90.19 109 LEU A CA 1
ATOM 877 C C . LEU A 1 109 ? -2.595 -0.476 -3.888 1.00 90.19 109 LEU A C 1
ATOM 879 O O . LEU A 1 109 ? -2.996 -0.562 -5.047 1.00 90.19 109 LEU A O 1
ATOM 883 N N . THR A 1 110 ? -1.431 -1.013 -3.508 1.00 88.31 110 THR A N 1
ATOM 884 C CA . THR A 1 110 ? -0.549 -1.736 -4.450 1.00 88.31 110 THR A CA 1
ATOM 885 C C . THR A 1 110 ? -1.127 -3.076 -4.912 1.00 88.31 110 THR A C 1
ATOM 887 O O . THR A 1 110 ? -0.813 -3.534 -6.012 1.00 88.31 110 THR A O 1
ATOM 890 N N . LEU A 1 111 ? -2.002 -3.702 -4.118 1.00 89.44 111 LEU A N 1
ATOM 891 C CA . LEU A 1 111 ? -2.638 -4.981 -4.446 1.00 89.44 111 LEU A CA 1
ATOM 892 C C . LEU A 1 111 ? -3.848 -4.861 -5.384 1.00 89.44 111 LEU A C 1
ATOM 894 O O . LEU A 1 111 ? -4.239 -5.879 -5.984 1.00 89.44 111 LEU A O 1
ATOM 898 N N . LEU A 1 112 ? -4.403 -3.653 -5.533 1.00 87.38 112 LEU A N 1
ATOM 899 C CA . LEU A 1 112 ? -5.511 -3.365 -6.440 1.00 87.38 112 LEU A CA 1
ATOM 900 C C . LEU A 1 112 ? -5.128 -3.670 -7.901 1.00 87.38 112 LEU A C 1
ATOM 902 O O . LEU A 1 112 ? -3.997 -3.415 -8.317 1.00 87.38 112 LEU A O 1
ATOM 906 N N . PRO A 1 113 ? -6.058 -4.216 -8.704 1.00 76.94 113 PRO A N 1
ATOM 907 C CA . PRO A 1 113 ? -5.773 -4.673 -10.067 1.00 76.94 113 PRO A CA 1
ATOM 908 C C . PRO A 1 113 ? -5.312 -3.554 -11.016 1.00 76.94 113 PRO A C 1
ATOM 910 O O . PRO A 1 113 ? -4.500 -3.819 -11.899 1.00 76.94 113 PRO A O 1
ATOM 913 N N . ASP A 1 114 ? -5.761 -2.317 -10.787 1.00 74.38 114 ASP A N 1
ATOM 914 C CA . ASP A 1 114 ? -5.458 -1.143 -11.621 1.00 74.38 114 ASP A CA 1
ATOM 915 C C . ASP A 1 114 ? -4.289 -0.293 -11.082 1.00 74.38 114 ASP A C 1
ATOM 917 O O . ASP A 1 114 ? -4.130 0.874 -11.448 1.00 74.38 114 ASP A O 1
ATOM 921 N N . SER A 1 115 ? -3.463 -0.860 -10.197 1.00 75.69 115 SER A N 1
ATOM 922 C CA . SER A 1 115 ? -2.337 -0.149 -9.589 1.00 75.69 115 SER A CA 1
ATOM 923 C C . SER A 1 115 ? -1.313 0.337 -10.640 1.00 75.69 115 SER A C 1
ATOM 925 O O . SER A 1 115 ? -0.918 -0.421 -11.543 1.00 75.69 115 SER A O 1
ATOM 927 N N . PRO A 1 116 ? -0.807 1.584 -10.512 1.00 67.38 116 PRO A N 1
ATOM 928 C CA . PRO A 1 116 ? 0.161 2.164 -11.443 1.00 67.38 116 PRO A CA 1
ATOM 929 C C . PRO A 1 116 ? 1.5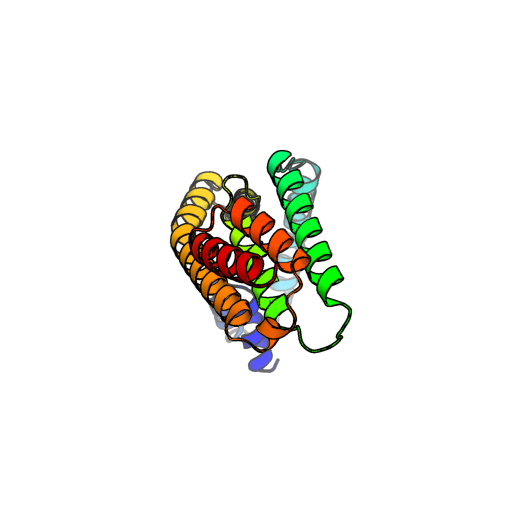38 1.480 -11.402 1.00 67.38 116 PRO A C 1
ATOM 931 O O . PRO A 1 116 ? 2.376 1.765 -12.265 1.00 67.38 116 PRO A O 1
ATOM 934 N N . GLU A 1 117 ? 1.790 0.562 -10.457 1.00 66.00 117 GLU A N 1
ATOM 935 C CA . GLU A 1 117 ? 3.056 -0.174 -10.347 1.00 66.00 117 GLU A CA 1
ATOM 936 C C . GLU A 1 117 ? 3.405 -0.940 -11.622 1.00 66.00 117 GLU A C 1
ATOM 938 O O . GLU A 1 117 ? 4.581 -1.034 -11.975 1.00 66.00 117 GLU A O 1
ATOM 943 N N . THR A 1 118 ? 2.405 -1.440 -12.352 1.00 63.72 118 THR A N 1
ATOM 944 C CA . THR A 1 118 ? 2.636 -2.145 -13.621 1.00 63.72 118 THR A CA 1
ATOM 945 C C . THR A 1 118 ? 3.350 -1.232 -14.624 1.00 63.72 118 THR A C 1
ATOM 947 O O . THR A 1 118 ? 4.275 -1.664 -15.313 1.00 63.72 118 THR A O 1
ATOM 950 N N . THR A 1 119 ? 3.000 0.056 -14.644 1.00 64.12 119 THR A N 1
ATOM 951 C CA . THR A 1 119 ? 3.638 1.079 -15.487 1.00 64.12 119 THR A CA 1
ATOM 952 C C . THR A 1 119 ? 5.065 1.398 -15.034 1.00 64.12 119 THR A C 1
ATOM 954 O O . THR A 1 119 ? 5.985 1.410 -15.853 1.00 64.12 119 THR A O 1
ATOM 957 N N . LEU A 1 120 ? 5.297 1.563 -13.729 1.00 65.56 120 LEU A N 1
ATOM 958 C CA . LEU A 1 120 ? 6.646 1.809 -13.191 1.00 65.56 120 LEU A CA 1
ATOM 959 C C . LEU A 1 120 ? 7.594 0.625 -13.443 1.00 65.56 120 LEU A C 1
ATOM 961 O O . LEU A 1 120 ? 8.772 0.804 -13.761 1.00 65.56 120 LEU A O 1
ATOM 965 N N . GLN A 1 121 ? 7.076 -0.602 -13.369 1.00 69.75 121 GLN A N 1
ATOM 966 C CA . GLN A 1 121 ? 7.837 -1.811 -13.675 1.00 69.75 121 GLN A CA 1
ATOM 967 C C . GLN A 1 121 ? 8.185 -1.903 -15.166 1.00 69.75 121 GLN A C 1
ATOM 969 O O . GLN A 1 121 ? 9.290 -2.333 -15.503 1.00 69.75 121 GLN A O 1
ATOM 974 N N . THR A 1 122 ? 7.306 -1.453 -16.071 1.00 69.62 122 THR A N 1
ATOM 975 C CA . THR A 1 122 ? 7.653 -1.388 -17.500 1.00 69.62 122 THR A CA 1
ATOM 976 C C . THR A 1 122 ? 8.799 -0.423 -17.781 1.00 69.62 122 THR A C 1
ATOM 978 O O . THR A 1 122 ? 9.682 -0.763 -18.571 1.00 69.62 122 THR A O 1
ATOM 981 N N . ASP A 1 123 ? 8.853 0.719 -17.092 1.00 70.62 123 ASP A N 1
ATOM 982 C CA . ASP A 1 123 ? 9.944 1.684 -17.241 1.00 70.62 123 ASP A CA 1
ATOM 983 C C . ASP A 1 123 ? 11.280 1.096 -16.778 1.00 70.62 123 ASP A C 1
ATOM 985 O O . ASP A 1 123 ? 12.289 1.240 -17.475 1.00 70.62 123 ASP A O 1
ATOM 989 N N . PHE A 1 124 ? 11.276 0.352 -15.669 1.00 75.56 124 PHE A N 1
ATOM 990 C CA . PHE A 1 124 ? 12.456 -0.357 -15.172 1.00 75.56 124 PHE A CA 1
ATOM 991 C C . PHE A 1 124 ? 13.013 -1.351 -16.205 1.00 75.56 124 PHE A C 1
ATOM 993 O O . PHE A 1 124 ? 14.208 -1.337 -16.511 1.00 75.56 124 PHE A O 1
ATOM 1000 N N . PHE A 1 125 ? 12.154 -2.179 -16.810 1.00 76.75 125 PHE A N 1
ATOM 1001 C CA . PHE A 1 125 ? 12.587 -3.126 -17.844 1.00 76.75 125 PHE A CA 1
ATOM 1002 C C . PHE A 1 125 ? 12.993 -2.438 -19.152 1.00 76.75 125 PHE A C 1
ATOM 1004 O O . PHE A 1 125 ? 13.899 -2.923 -19.836 1.00 76.75 125 PHE A O 1
ATOM 1011 N N . SER A 1 126 ? 12.389 -1.287 -19.466 1.00 74.94 126 SER A N 1
ATOM 1012 C CA . SER A 1 126 ? 12.768 -0.478 -20.627 1.00 74.94 126 SER A CA 1
ATOM 1013 C C . SER A 1 126 ? 14.171 0.110 -20.472 1.00 74.94 126 SER A C 1
ATOM 1015 O O . SER A 1 126 ? 14.963 0.073 -21.415 1.00 74.94 126 SER A O 1
ATOM 1017 N N . ALA A 1 127 ? 14.520 0.567 -19.265 1.00 71.75 127 ALA A N 1
ATOM 1018 C CA . ALA A 1 127 ? 15.855 1.050 -18.934 1.00 71.75 127 ALA A CA 1
ATOM 1019 C C . ALA A 1 127 ? 16.895 -0.082 -18.964 1.00 71.75 127 ALA A C 1
ATOM 1021 O O . ALA A 1 127 ? 18.037 0.139 -19.361 1.00 71.75 127 ALA A O 1
ATOM 1022 N N . ALA A 1 128 ? 16.489 -1.307 -18.617 1.00 73.88 128 ALA A N 1
ATOM 1023 C CA . ALA A 1 128 ? 17.327 -2.502 -18.694 1.00 73.88 128 ALA A CA 1
ATOM 1024 C C . ALA A 1 128 ? 17.511 -3.059 -20.125 1.00 73.88 128 ALA A C 1
ATOM 1026 O O . ALA A 1 128 ? 18.203 -4.061 -20.300 1.00 73.88 128 ALA A O 1
ATOM 1027 N N . GLY A 1 129 ? 16.901 -2.446 -21.149 1.00 77.19 129 GLY A N 1
ATOM 1028 C CA . GLY A 1 129 ? 17.068 -2.841 -22.553 1.00 77.19 129 GLY A CA 1
ATOM 1029 C C . GLY A 1 129 ? 16.326 -4.119 -22.960 1.00 77.19 129 GLY A C 1
ATOM 1030 O O . GLY A 1 129 ? 16.708 -4.759 -23.938 1.00 77.19 129 GLY A O 1
ATOM 1031 N N . ARG A 1 130 ? 15.278 -4.521 -22.228 1.00 77.81 130 ARG A N 1
ATOM 1032 C CA . ARG A 1 130 ? 14.437 -5.676 -22.593 1.00 77.81 130 ARG A CA 1
ATOM 1033 C C . ARG A 1 130 ? 13.490 -5.319 -23.745 1.00 77.81 130 ARG A C 1
ATOM 1035 O O . ARG A 1 130 ? 12.871 -4.260 -23.729 1.00 77.81 130 ARG A O 1
ATOM 1042 N N . SER A 1 131 ? 13.321 -6.227 -24.707 1.00 80.19 131 SER A N 1
ATOM 1043 C CA . SER A 1 131 ? 12.313 -6.107 -25.775 1.00 80.19 131 SER A CA 1
ATOM 1044 C C . SER A 1 131 ? 10.888 -6.175 -25.219 1.00 80.19 131 SER A C 1
ATOM 1046 O O . SER A 1 131 ? 10.059 -5.321 -25.519 1.00 80.19 131 SER A O 1
ATOM 1048 N N . ASP A 1 132 ? 10.636 -7.132 -24.321 1.00 86.88 132 ASP A N 1
ATOM 1049 C CA . ASP A 1 132 ? 9.292 -7.473 -23.839 1.00 86.88 132 ASP A CA 1
ATOM 1050 C C . ASP A 1 132 ? 9.024 -6.925 -22.430 1.00 86.88 132 ASP A C 1
ATOM 1052 O O . ASP A 1 132 ? 8.781 -7.663 -21.471 1.00 86.88 132 ASP A O 1
ATOM 1056 N N . CYS A 1 133 ? 9.097 -5.598 -22.290 1.00 83.25 133 CYS A N 1
ATOM 1057 C CA . CYS A 1 133 ? 8.960 -4.900 -21.004 1.00 83.25 133 CYS A CA 1
ATOM 1058 C C . CYS A 1 133 ? 7.624 -5.186 -20.299 1.00 83.25 133 CYS A C 1
ATOM 1060 O O . CYS A 1 133 ? 7.596 -5.354 -19.082 1.00 83.25 133 CYS A O 1
ATOM 1062 N N . GLN A 1 134 ? 6.528 -5.272 -21.060 1.00 80.06 134 GLN A N 1
ATOM 1063 C CA . GLN A 1 134 ? 5.188 -5.535 -20.522 1.00 80.06 134 GLN A CA 1
ATOM 1064 C C . GLN A 1 134 ? 5.075 -6.934 -19.918 1.00 80.06 134 GLN A C 1
ATOM 1066 O O . GLN A 1 134 ? 4.612 -7.084 -18.790 1.00 80.06 134 GLN A O 1
ATOM 1071 N N . LEU A 1 135 ? 5.546 -7.958 -20.634 1.00 80.81 135 LEU A N 1
ATOM 1072 C CA . LEU A 1 135 ? 5.514 -9.332 -20.140 1.00 80.81 135 LEU A CA 1
ATOM 1073 C C . LEU A 1 135 ? 6.390 -9.484 -18.890 1.00 80.81 135 LEU A C 1
ATOM 1075 O O . LEU A 1 135 ? 5.981 -10.121 -17.921 1.00 80.81 135 LEU A O 1
ATOM 1079 N N . ALA A 1 136 ? 7.570 -8.857 -18.884 1.00 78.38 136 ALA A N 1
ATOM 1080 C CA . ALA A 1 136 ? 8.462 -8.856 -17.730 1.00 78.38 136 ALA A CA 1
ATOM 1081 C C . ALA A 1 136 ? 7.828 -8.177 -16.502 1.00 78.38 136 ALA A C 1
ATOM 1083 O O . ALA A 1 136 ? 7.897 -8.739 -15.407 1.00 78.38 136 ALA A O 1
ATOM 1084 N N . ALA A 1 137 ? 7.162 -7.031 -16.686 1.00 80.38 137 ALA A N 1
ATOM 1085 C CA . ALA A 1 137 ? 6.419 -6.342 -15.631 1.00 80.38 137 ALA A CA 1
ATOM 1086 C C . ALA A 1 137 ? 5.285 -7.214 -15.075 1.00 80.38 137 ALA A C 1
ATOM 1088 O O . ALA A 1 137 ? 5.217 -7.441 -13.872 1.00 80.38 137 ALA A O 1
ATOM 1089 N N . ILE A 1 138 ? 4.465 -7.817 -15.940 1.00 81.25 138 ILE A N 1
ATOM 1090 C CA . ILE A 1 138 ? 3.382 -8.717 -15.514 1.00 81.25 138 ILE A CA 1
ATOM 1091 C C . ILE A 1 138 ? 3.935 -9.915 -14.727 1.00 81.25 138 ILE A C 1
ATOM 1093 O O . ILE A 1 138 ? 3.392 -10.281 -13.685 1.00 81.25 138 ILE A O 1
ATOM 1097 N N . CYS A 1 139 ? 5.021 -10.534 -15.193 1.00 82.62 139 CYS A N 1
ATOM 1098 C CA . CYS A 1 139 ? 5.656 -11.654 -14.498 1.00 82.62 139 CYS A CA 1
ATOM 1099 C C . CYS A 1 139 ? 6.223 -11.244 -13.132 1.00 82.62 139 CYS A C 1
ATOM 1101 O O . CYS A 1 139 ? 6.081 -11.995 -12.164 1.00 82.62 139 CYS A O 1
ATOM 1103 N N . LEU A 1 140 ? 6.840 -10.063 -13.037 1.00 84.12 140 LEU A N 1
ATOM 1104 C CA . LEU A 1 140 ? 7.359 -9.529 -11.780 1.00 84.12 140 LEU A CA 1
ATOM 1105 C C . LEU A 1 140 ? 6.222 -9.229 -10.798 1.00 84.12 140 LEU A C 1
ATOM 1107 O O . LEU A 1 140 ? 6.278 -9.688 -9.657 1.00 84.12 140 LEU A O 1
ATOM 1111 N N . ALA A 1 141 ? 5.169 -8.549 -11.254 1.00 82.25 141 ALA A N 1
ATOM 1112 C CA . ALA A 1 141 ? 3.971 -8.275 -10.470 1.00 82.25 141 ALA A CA 1
ATOM 1113 C C . ALA A 1 141 ? 3.343 -9.573 -9.944 1.00 82.25 141 ALA A C 1
ATOM 1115 O O . ALA A 1 141 ? 3.100 -9.705 -8.746 1.00 82.25 141 ALA A O 1
ATOM 1116 N N . ARG A 1 142 ? 3.175 -10.591 -10.801 1.00 84.06 142 ARG A N 1
ATOM 1117 C CA . ARG A 1 142 ? 2.668 -11.916 -10.397 1.00 84.06 142 ARG A CA 1
ATOM 1118 C C . ARG A 1 142 ? 3.552 -12.580 -9.345 1.00 84.06 142 ARG A C 1
ATOM 1120 O O . ARG A 1 142 ? 3.034 -13.083 -8.351 1.00 84.06 142 ARG A O 1
ATOM 1127 N N . LYS A 1 143 ? 4.874 -12.565 -9.540 1.00 86.00 143 LYS A N 1
ATOM 1128 C CA . LYS A 1 143 ? 5.836 -13.155 -8.598 1.00 86.00 143 LYS A CA 1
ATOM 1129 C C . LYS A 1 143 ? 5.804 -12.452 -7.239 1.00 86.00 143 LYS A C 1
ATOM 1131 O O . LYS A 1 143 ? 5.872 -13.116 -6.207 1.00 86.00 143 LYS A O 1
ATOM 1136 N N . ASN A 1 144 ? 5.681 -11.127 -7.233 1.00 87.31 144 ASN A N 1
ATOM 1137 C CA . ASN A 1 144 ? 5.665 -10.330 -6.010 1.00 87.31 144 ASN A CA 1
ATOM 1138 C C . ASN A 1 144 ? 4.298 -10.325 -5.317 1.00 87.31 144 ASN A C 1
ATOM 1140 O O . ASN A 1 144 ? 4.253 -10.122 -4.106 1.00 87.31 144 ASN A O 1
ATOM 1144 N N . ARG A 1 145 ? 3.202 -10.617 -6.030 1.00 88.81 145 ARG A N 1
ATOM 1145 C CA . ARG A 1 145 ? 1.835 -10.575 -5.487 1.00 88.81 145 ARG A CA 1
ATOM 1146 C C . ARG A 1 145 ? 1.663 -11.429 -4.236 1.00 88.81 145 ARG A C 1
ATOM 1148 O O . ARG A 1 145 ? 1.102 -10.954 -3.258 1.00 88.81 145 ARG A O 1
ATOM 1155 N N . ALA A 1 146 ? 2.177 -12.660 -4.230 1.00 88.94 146 ALA A N 1
ATOM 1156 C CA . ALA A 1 146 ? 2.085 -13.533 -3.056 1.00 88.94 146 ALA A CA 1
ATOM 1157 C C . ALA A 1 146 ? 2.808 -12.940 -1.832 1.00 88.94 146 ALA A C 1
ATOM 1159 O O . ALA A 1 146 ? 2.312 -13.019 -0.710 1.00 88.94 146 ALA A O 1
ATOM 1160 N N . LYS A 1 147 ? 3.961 -12.297 -2.055 1.00 90.94 147 LYS A N 1
ATOM 1161 C CA . LYS A 1 147 ? 4.737 -11.641 -1.000 1.00 90.94 147 LYS A CA 1
ATOM 1162 C C . LYS A 1 147 ? 4.048 -10.367 -0.502 1.00 90.94 147 LYS A C 1
ATOM 1164 O O . LYS A 1 147 ? 3.992 -10.154 0.703 1.00 90.94 147 LYS A O 1
ATOM 1169 N N . LEU A 1 148 ? 3.489 -9.561 -1.405 1.00 90.94 148 LEU A N 1
ATOM 1170 C CA . LEU A 1 148 ? 2.698 -8.379 -1.052 1.00 90.94 148 LEU A CA 1
ATOM 1171 C C . LEU A 1 148 ? 1.458 -8.762 -0.240 1.00 90.94 148 LEU A C 1
ATOM 1173 O O . LEU A 1 148 ? 1.239 -8.182 0.813 1.00 90.94 148 LEU A O 1
ATOM 1177 N N . LEU A 1 149 ? 0.718 -9.797 -0.651 1.00 91.62 149 LEU A N 1
ATOM 1178 C CA . LEU A 1 149 ? -0.426 -10.323 0.104 1.00 91.62 149 LEU A CA 1
ATOM 1179 C C . LEU A 1 149 ? -0.028 -10.800 1.501 1.00 91.62 149 LEU A C 1
ATOM 1181 O O . LEU A 1 149 ? -0.735 -10.534 2.469 1.00 91.62 149 LEU A O 1
ATOM 1185 N N . PHE A 1 150 ? 1.105 -11.494 1.618 1.00 92.69 150 PHE A N 1
ATOM 1186 C CA . PHE A 1 150 ? 1.633 -11.904 2.916 1.00 92.69 150 PHE A CA 1
ATOM 1187 C C . PHE A 1 150 ? 1.920 -10.696 3.817 1.00 92.69 150 PHE A C 1
ATOM 1189 O O . PHE A 1 150 ? 1.509 -10.685 4.976 1.00 92.69 150 PHE A O 1
ATOM 1196 N N . HIS A 1 151 ? 2.591 -9.667 3.292 1.00 94.12 151 HIS A N 1
ATOM 1197 C CA . HIS A 1 151 ? 2.872 -8.452 4.055 1.00 94.12 151 HIS A CA 1
ATOM 1198 C C . HIS A 1 151 ? 1.599 -7.682 4.399 1.00 94.12 151 HIS A C 1
ATOM 1200 O O . HIS A 1 151 ? 1.460 -7.270 5.541 1.00 94.12 151 HIS A O 1
ATOM 1206 N N . PHE A 1 152 ? 0.656 -7.560 3.466 1.00 94.38 152 PHE A N 1
ATOM 1207 C CA . PHE A 1 152 ? -0.636 -6.923 3.699 1.00 94.38 152 PHE A CA 1
ATOM 1208 C C . PHE A 1 152 ? -1.386 -7.590 4.856 1.00 94.38 152 PHE A C 1
ATOM 1210 O O . PHE A 1 152 ? -1.737 -6.911 5.815 1.00 94.38 152 PHE A O 1
ATOM 1217 N N . ARG A 1 153 ? -1.514 -8.926 4.842 1.00 93.25 153 ARG A N 1
ATOM 1218 C CA . ARG A 1 153 ? -2.148 -9.691 5.933 1.00 93.25 153 ARG A CA 1
ATOM 1219 C C . ARG A 1 153 ? -1.421 -9.531 7.266 1.00 93.25 153 ARG A C 1
ATOM 1221 O O . ARG A 1 153 ? -2.036 -9.326 8.307 1.00 93.25 153 ARG A O 1
ATOM 1228 N N . ARG A 1 154 ? -0.091 -9.583 7.249 1.00 94.81 154 ARG A N 1
ATOM 1229 C CA . ARG A 1 154 ? 0.703 -9.393 8.467 1.00 94.81 154 ARG A CA 1
ATOM 1230 C C . ARG A 1 154 ? 0.525 -7.987 9.045 1.00 94.81 154 ARG A C 1
ATOM 1232 O O . ARG A 1 154 ? 0.449 -7.827 10.264 1.00 94.81 154 ARG A O 1
ATOM 1239 N N . THR A 1 155 ? 0.468 -6.972 8.188 1.00 94.94 155 THR A N 1
ATOM 1240 C CA . THR A 1 155 ? 0.229 -5.587 8.598 1.00 94.94 155 THR A CA 1
ATOM 1241 C C . THR A 1 155 ? -1.199 -5.415 9.101 1.00 94.94 155 THR A C 1
ATOM 1243 O O . THR A 1 155 ? -1.372 -4.805 10.149 1.00 94.94 155 THR A O 1
ATOM 1246 N N . SER A 1 156 ? -2.202 -6.027 8.457 1.00 93.69 156 SER A N 1
ATOM 1247 C CA . SER A 1 156 ? -3.590 -6.005 8.937 1.00 93.69 156 SER A CA 1
ATOM 1248 C C . SER A 1 156 ? -3.720 -6.631 10.325 1.00 93.69 156 SER A C 1
ATOM 1250 O O . SER A 1 156 ? -4.325 -6.040 11.209 1.00 93.69 156 SER A O 1
ATOM 1252 N N . GLU A 1 157 ? -3.085 -7.782 10.571 1.00 92.88 157 GLU A N 1
ATOM 1253 C CA . GLU A 1 157 ? -3.084 -8.431 11.891 1.00 92.88 157 GLU A CA 1
ATOM 1254 C C . GLU A 1 157 ? -2.405 -7.560 12.952 1.00 92.88 157 GLU A C 1
ATOM 1256 O O . GLU A 1 157 ? -2.863 -7.470 14.091 1.00 92.88 157 GLU A O 1
ATOM 1261 N N . SER A 1 158 ? -1.311 -6.897 12.574 1.00 94.25 158 SER A N 1
ATOM 1262 C CA . SER A 1 158 ? -0.561 -6.015 13.469 1.00 94.25 158 SER A CA 1
ATOM 1263 C C . SER A 1 158 ? -1.357 -4.750 13.799 1.00 94.25 158 SER A C 1
ATOM 1265 O O . SER A 1 158 ? -1.396 -4.346 14.959 1.00 94.25 158 SER A O 1
ATOM 1267 N N . LEU A 1 159 ? -2.048 -4.174 12.810 1.00 92.62 159 LEU A N 1
ATOM 1268 C CA . LEU A 1 159 ? -2.964 -3.049 12.980 1.00 92.62 159 LEU A CA 1
ATOM 1269 C C . LEU A 1 159 ? -4.136 -3.442 13.889 1.00 92.62 159 LEU A C 1
ATOM 1271 O O . LEU A 1 159 ? -4.394 -2.768 14.878 1.00 92.62 159 LEU A O 1
ATOM 1275 N N . LEU A 1 160 ? -4.784 -4.581 13.632 1.00 90.69 160 LEU A N 1
ATOM 1276 C CA . LEU A 1 160 ? -5.854 -5.122 14.478 1.00 90.69 160 LEU A CA 1
ATOM 1277 C C . LEU A 1 160 ? -5.406 -5.325 15.924 1.00 90.69 160 LEU A C 1
ATOM 1279 O O . LEU A 1 160 ? -6.129 -4.983 16.863 1.00 90.69 160 LEU A O 1
ATOM 1283 N N . LYS A 1 161 ? -4.206 -5.869 16.123 1.00 91.31 161 LYS A N 1
ATOM 1284 C CA . LYS A 1 161 ? -3.635 -6.062 17.454 1.00 91.31 161 LYS A CA 1
ATOM 1285 C C . LYS A 1 161 ? -3.393 -4.729 18.159 1.00 91.31 161 LYS A C 1
ATOM 1287 O O . LYS A 1 161 ? -3.716 -4.609 19.337 1.00 91.31 161 LYS A O 1
ATOM 1292 N N . GLU A 1 162 ? -2.882 -3.726 17.452 1.00 90.50 162 GLU A N 1
ATOM 1293 C CA . GLU A 1 162 ? -2.677 -2.384 18.005 1.00 90.50 162 GLU A CA 1
ATOM 1294 C C . GLU A 1 162 ? -4.008 -1.715 18.392 1.00 90.50 162 GLU A C 1
ATOM 1296 O O . GLU A 1 162 ? -4.122 -1.113 19.460 1.00 90.50 162 GLU A O 1
ATOM 1301 N N . LEU A 1 163 ? -5.049 -1.900 17.576 1.00 87.94 163 LEU A N 1
ATOM 1302 C CA . LEU A 1 163 ? -6.393 -1.372 17.824 1.00 87.94 163 LEU A CA 1
ATOM 1303 C C . LEU A 1 163 ? -7.114 -2.069 18.988 1.00 87.94 163 LEU A C 1
ATOM 1305 O O . LEU A 1 163 ? -7.876 -1.429 19.703 1.00 87.94 163 LEU A O 1
ATOM 1309 N N . THR A 1 164 ? -6.900 -3.370 19.195 1.00 87.25 164 THR A N 1
ATOM 1310 C CA . THR A 1 164 ? -7.638 -4.159 20.204 1.00 87.25 164 THR A CA 1
ATOM 1311 C C . THR A 1 164 ? -6.887 -4.323 21.522 1.00 87.25 164 THR A C 1
ATOM 1313 O O . THR A 1 164 ? -7.495 -4.307 22.589 1.00 87.25 164 THR A O 1
ATOM 1316 N N . GLN A 1 165 ? -5.567 -4.486 21.465 1.00 87.88 165 GLN A N 1
ATOM 1317 C CA . GLN A 1 165 ? -4.711 -4.809 22.612 1.00 87.88 165 GLN A CA 1
ATOM 1318 C C . GLN A 1 165 ? -3.644 -3.741 22.866 1.00 87.88 165 GLN A C 1
ATOM 1320 O O . GLN A 1 165 ? -3.064 -3.699 23.952 1.00 87.88 165 GLN A O 1
ATOM 1325 N N . GLY A 1 166 ? -3.362 -2.895 21.875 1.00 84.81 166 GLY A N 1
ATOM 1326 C CA . GLY A 1 166 ? -2.346 -1.857 21.967 1.00 84.81 166 GLY A CA 1
ATOM 1327 C C . GLY A 1 166 ? -2.775 -0.659 22.818 1.00 84.81 166 GLY A C 1
ATOM 1328 O O . GLY A 1 166 ? -3.945 -0.525 23.204 1.00 84.81 166 GLY A O 1
ATOM 1329 N N . PRO A 1 167 ? -1.839 0.255 23.121 1.00 82.31 167 PRO A N 1
ATOM 1330 C CA . PRO A 1 167 ? -2.123 1.511 23.817 1.00 82.31 167 PRO A CA 1
ATOM 1331 C C . PRO A 1 167 ? -3.185 2.371 23.112 1.00 82.31 167 PRO A C 1
ATOM 1333 O O . PRO A 1 167 ? -3.876 3.146 23.780 1.00 82.31 167 PRO A O 1
ATOM 1336 N N . SER A 1 168 ? -3.348 2.216 21.795 1.00 82.25 168 SER A N 1
ATOM 1337 C CA . SER A 1 168 ? -4.354 2.918 20.993 1.00 82.25 168 SER A CA 1
ATOM 1338 C C . SER A 1 168 ? -5.793 2.445 21.228 1.00 82.25 168 SER A C 1
ATOM 1340 O O . SER A 1 168 ? -6.718 3.219 20.986 1.00 82.25 168 SER A O 1
ATOM 1342 N N . SER A 1 169 ? -6.001 1.241 21.778 1.00 81.81 169 SER A N 1
ATOM 1343 C CA . SER A 1 169 ? -7.335 0.661 22.035 1.00 81.81 169 SER A CA 1
ATOM 1344 C C . SER A 1 169 ? -8.262 1.555 22.865 1.00 81.81 169 SER A C 1
ATOM 1346 O O . SER A 1 169 ? -9.456 1.653 22.604 1.00 81.81 169 SER A O 1
ATOM 1348 N N . LYS A 1 170 ? -7.708 2.279 23.844 1.00 80.62 170 LYS A N 1
ATOM 1349 C CA . LYS A 1 170 ? -8.463 3.155 24.761 1.00 80.62 170 LYS A CA 1
ATOM 1350 C C . LYS A 1 170 ? -8.824 4.519 24.166 1.00 80.62 170 LYS A C 1
ATOM 1352 O O . LYS A 1 170 ? -9.345 5.377 24.879 1.00 80.62 170 LYS A O 1
ATOM 1357 N N . ILE A 1 171 ? -8.427 4.769 22.922 1.00 78.81 171 ILE A N 1
ATOM 1358 C CA . ILE A 1 171 ? -8.462 6.094 22.292 1.00 78.81 171 ILE A CA 1
ATOM 1359 C C . ILE A 1 171 ? -9.332 6.089 21.030 1.00 78.81 171 ILE A C 1
ATOM 1361 O O . ILE A 1 171 ? -9.640 7.149 20.498 1.00 78.81 171 ILE A O 1
ATOM 1365 N N . LEU A 1 172 ? -9.766 4.914 20.577 1.00 82.50 172 LEU A N 1
ATOM 1366 C CA . LEU A 1 172 ? -10.624 4.782 19.409 1.00 82.50 172 LEU A CA 1
ATOM 1367 C C . LEU A 1 172 ? -12.002 5.386 19.663 1.00 82.50 172 LEU A C 1
ATOM 1369 O O . LEU A 1 172 ? -12.743 4.953 20.546 1.00 82.50 172 LEU A O 1
ATOM 1373 N N . THR A 1 173 ? -12.328 6.390 18.858 1.00 85.19 173 THR A N 1
ATOM 1374 C CA . THR A 1 173 ? -13.677 6.928 18.718 1.00 85.19 173 THR A CA 1
ATOM 1375 C C . THR A 1 173 ? -14.480 6.042 17.757 1.00 85.19 173 THR A C 1
ATOM 1377 O O . THR A 1 173 ? -13.892 5.367 16.905 1.00 85.19 173 THR A O 1
ATOM 1380 N N . PRO A 1 174 ? -15.821 6.024 17.85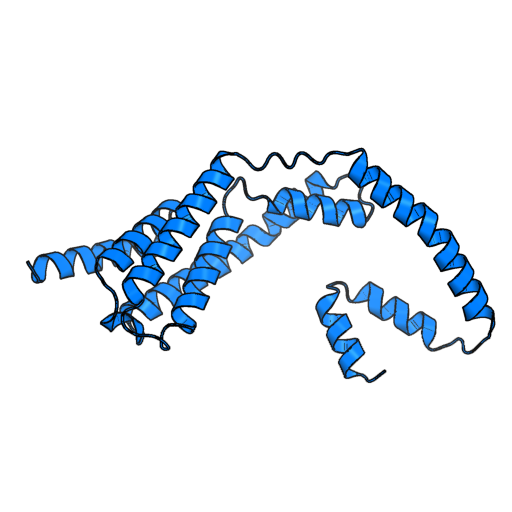7 1.00 84.56 174 PRO A N 1
ATOM 1381 C CA . PRO A 1 174 ? -16.660 5.303 16.896 1.00 84.56 174 PRO A CA 1
ATOM 1382 C C . PRO A 1 174 ? -16.440 5.794 15.456 1.00 84.56 174 PRO A C 1
ATOM 1384 O O . PRO A 1 174 ? -16.370 4.987 14.540 1.00 84.56 174 PRO A O 1
ATOM 1387 N N . GLU A 1 175 ? -16.203 7.093 15.267 1.00 87.56 175 GLU A N 1
ATOM 1388 C CA . GLU A 1 175 ? -15.897 7.686 13.956 1.00 87.56 175 GLU A CA 1
ATOM 1389 C C . GLU A 1 175 ? -14.589 7.144 13.353 1.00 87.56 175 GLU A C 1
ATOM 1391 O O . GLU A 1 175 ? -14.526 6.837 12.159 1.00 87.56 175 GLU A O 1
ATOM 1396 N N . ALA A 1 176 ? -13.546 6.968 14.177 1.00 86.69 176 ALA A N 1
ATOM 1397 C CA . ALA A 1 176 ? -12.290 6.357 13.746 1.00 86.69 176 ALA A CA 1
ATOM 1398 C C . ALA A 1 176 ? -12.507 4.906 13.298 1.00 86.69 176 ALA A C 1
ATOM 1400 O O . ALA A 1 176 ? -11.957 4.461 12.292 1.00 86.69 176 ALA A O 1
ATOM 1401 N N . ILE A 1 177 ? -13.325 4.160 14.039 1.00 86.69 177 ILE A N 1
ATOM 1402 C CA . ILE A 1 177 ? -13.678 2.781 13.700 1.00 86.69 177 ILE A CA 1
ATOM 1403 C C . ILE A 1 177 ? -14.416 2.732 12.360 1.00 86.69 177 ILE A C 1
ATOM 1405 O O . ILE A 1 177 ? -14.052 1.922 11.510 1.00 86.69 177 ILE A O 1
ATOM 1409 N N . ASP A 1 178 ? -15.413 3.590 12.152 1.00 88.62 178 ASP A N 1
ATOM 1410 C CA . ASP A 1 178 ? -16.212 3.614 10.922 1.00 88.62 178 ASP A CA 1
ATOM 1411 C C . ASP A 1 178 ? -15.362 3.969 9.695 1.00 88.62 178 ASP A C 1
ATOM 1413 O O . ASP A 1 178 ? -15.473 3.321 8.647 1.00 88.62 178 ASP A O 1
ATOM 1417 N N . SER A 1 179 ? -14.446 4.931 9.842 1.00 89.44 179 SER A N 1
ATOM 1418 C CA . SER A 1 179 ? -13.471 5.284 8.798 1.00 89.44 179 SER A CA 1
ATOM 1419 C C . SER A 1 179 ? -12.595 4.074 8.455 1.00 89.44 179 SER A C 1
ATOM 1421 O O . SER A 1 179 ? -12.400 3.717 7.292 1.00 89.44 179 SER A O 1
ATOM 1423 N N . LEU A 1 180 ? -12.119 3.361 9.478 1.00 89.69 180 LEU A N 1
ATOM 1424 C CA . LEU A 1 180 ? -11.249 2.204 9.306 1.00 89.69 180 LEU A CA 1
ATOM 1425 C C . LEU A 1 180 ? -11.980 0.999 8.693 1.00 89.69 180 LEU A C 1
ATOM 1427 O O . LEU A 1 180 ? -11.419 0.313 7.839 1.00 89.69 180 LEU A O 1
ATOM 1431 N N . LEU A 1 181 ? -13.244 0.769 9.055 1.00 89.62 181 LEU A N 1
ATOM 1432 C CA . LEU A 1 181 ? -14.100 -0.233 8.414 1.00 89.62 181 LEU A CA 1
ATOM 1433 C C . LEU A 1 181 ? -14.380 0.122 6.951 1.00 89.62 181 LEU A C 1
ATOM 1435 O O . LEU A 1 181 ? -14.389 -0.765 6.100 1.00 89.62 181 LEU A O 1
ATOM 1439 N N . THR A 1 182 ? -14.560 1.405 6.636 1.00 91.25 182 THR A N 1
ATOM 1440 C CA . THR A 1 182 ? -14.724 1.874 5.253 1.00 91.25 182 THR A CA 1
ATOM 1441 C C . THR A 1 182 ? -13.478 1.575 4.419 1.00 91.25 182 THR A C 1
ATOM 1443 O O . THR A 1 182 ? -13.600 1.050 3.310 1.00 91.25 182 THR A O 1
ATOM 1446 N N . ILE A 1 183 ? -12.284 1.814 4.973 1.00 91.50 183 ILE A N 1
ATOM 1447 C CA . ILE A 1 183 ? -11.005 1.460 4.338 1.00 91.50 183 ILE A CA 1
ATOM 1448 C C . ILE A 1 183 ? -10.881 -0.062 4.167 1.00 91.50 183 ILE A C 1
ATOM 1450 O O . ILE A 1 183 ? -10.570 -0.534 3.075 1.00 91.50 183 ILE A O 1
ATOM 1454 N N . ALA A 1 184 ? -11.158 -0.848 5.210 1.00 91.81 184 ALA A N 1
ATOM 1455 C CA . ALA A 1 184 ? -11.046 -2.307 5.156 1.00 91.81 184 ALA A CA 1
ATOM 1456 C C . ALA A 1 184 ? -12.015 -2.936 4.139 1.00 91.81 184 ALA A C 1
ATOM 1458 O O . ALA A 1 184 ? -11.637 -3.850 3.405 1.00 91.81 184 ALA A O 1
ATOM 1459 N N . ASN A 1 185 ? -13.239 -2.407 4.042 1.00 90.81 185 ASN A N 1
ATOM 1460 C CA . ASN A 1 185 ? -14.222 -2.821 3.042 1.00 90.81 185 ASN A CA 1
ATOM 1461 C C . ASN A 1 185 ? -13.761 -2.488 1.618 1.00 90.81 185 ASN A C 1
ATOM 1463 O O . ASN A 1 185 ? -13.986 -3.284 0.711 1.00 90.81 185 ASN A O 1
ATOM 1467 N N . ALA A 1 186 ? -13.087 -1.350 1.414 1.00 89.38 186 ALA A N 1
ATOM 1468 C CA . ALA A 1 186 ? -12.523 -0.996 0.110 1.00 89.38 186 ALA A CA 1
ATOM 1469 C C . ALA A 1 186 ? -11.426 -1.976 -0.348 1.00 89.38 186 ALA A C 1
ATOM 1471 O O . ALA A 1 186 ? -11.213 -2.134 -1.549 1.00 89.38 186 ALA A O 1
ATOM 1472 N N . PHE A 1 187 ? -10.754 -2.646 0.593 1.00 89.88 187 PHE A N 1
ATOM 1473 C CA . PHE A 1 187 ? -9.745 -3.670 0.316 1.00 89.88 187 PHE A CA 1
ATOM 1474 C C . PHE A 1 187 ? -10.263 -5.113 0.389 1.00 89.88 187 PHE A C 1
ATOM 1476 O O . PHE A 1 187 ? -9.477 -6.032 0.161 1.00 89.88 187 PHE A O 1
ATOM 1483 N N . GLU A 1 188 ? -11.548 -5.322 0.700 1.00 89.56 188 GLU A N 1
ATOM 1484 C CA . GLU A 1 188 ? -12.143 -6.649 0.924 1.00 89.56 188 GLU A CA 1
ATOM 1485 C C . GLU A 1 188 ? -11.363 -7.485 1.967 1.00 89.56 188 GLU A C 1
ATOM 1487 O O . GLU A 1 188 ? -11.154 -8.688 1.800 1.00 89.56 188 GLU A O 1
ATOM 1492 N N . ASP A 1 189 ? -10.877 -6.849 3.041 1.00 87.88 189 ASP A N 1
ATOM 1493 C CA . ASP A 1 189 ? -10.018 -7.507 4.032 1.00 87.88 189 ASP A CA 1
ATOM 1494 C C . ASP A 1 189 ? -10.826 -8.379 5.021 1.00 87.88 189 ASP A C 1
ATOM 1496 O O . ASP A 1 189 ? -11.544 -7.845 5.876 1.00 87.88 189 ASP A O 1
ATOM 1500 N N . PRO A 1 190 ? -10.680 -9.721 4.991 1.00 84.62 190 PRO A N 1
ATOM 1501 C CA . PRO A 1 190 ? -11.458 -10.620 5.843 1.00 84.62 190 PRO A CA 1
ATOM 1502 C C . PRO A 1 190 ? -11.104 -10.495 7.330 1.00 84.62 190 PRO A C 1
ATOM 1504 O O . PRO A 1 190 ? -11.902 -10.866 8.193 1.00 84.62 190 PRO A O 1
ATOM 1507 N N . ASN A 1 191 ? -9.920 -9.977 7.670 1.00 83.38 191 ASN A N 1
ATOM 1508 C CA . ASN A 1 191 ? -9.488 -9.897 9.063 1.00 83.38 191 ASN A CA 1
ATOM 1509 C C . ASN A 1 191 ? -10.327 -8.878 9.857 1.00 83.38 191 ASN A C 1
ATOM 1511 O O . ASN A 1 191 ? -10.569 -9.065 11.055 1.00 83.38 191 ASN A O 1
ATOM 1515 N N . PHE A 1 192 ? -10.850 -7.848 9.186 1.00 82.06 192 PHE A N 1
ATOM 1516 C CA . PHE A 1 192 ? -11.678 -6.804 9.794 1.00 82.06 192 PHE A CA 1
ATOM 1517 C C . PHE A 1 192 ? -13.155 -7.185 9.962 1.00 82.06 192 PHE A C 1
ATOM 1519 O O . PHE A 1 192 ? -13.855 -6.549 10.754 1.00 82.06 192 PHE A O 1
ATOM 1526 N N . GLU A 1 193 ? -13.629 -8.276 9.347 1.00 80.19 193 GLU A N 1
ATOM 1527 C CA . GLU A 1 193 ? -14.978 -8.803 9.615 1.00 80.19 193 GLU A CA 1
ATOM 1528 C C . GLU A 1 193 ? -15.157 -9.181 11.091 1.00 80.19 193 GLU A C 1
ATOM 1530 O O . GLU A 1 193 ? -16.227 -8.999 11.680 1.00 80.19 193 GLU A O 1
ATOM 1535 N N . SER A 1 194 ? -14.094 -9.710 11.702 1.00 73.19 194 SER A N 1
ATOM 1536 C CA . SER A 1 194 ? -14.082 -10.078 13.117 1.00 73.19 194 SER A CA 1
ATOM 1537 C C . SER A 1 194 ? -14.218 -8.853 14.025 1.00 73.19 194 SER A C 1
ATOM 1539 O O . SER A 1 194 ? -14.937 -8.902 15.025 1.00 73.19 194 SER A O 1
ATOM 1541 N N . LEU A 1 195 ? -13.603 -7.736 13.633 1.00 70.56 195 LEU A N 1
ATOM 1542 C CA . LEU A 1 195 ? -13.616 -6.488 14.382 1.00 70.56 195 LEU A CA 1
ATOM 1543 C C . LEU A 1 195 ? -14.994 -5.814 14.291 1.00 70.56 195 LEU A C 1
ATOM 1545 O O . LEU A 1 195 ? -15.519 -5.372 15.311 1.00 70.56 195 LEU A O 1
ATOM 1549 N N . ASN A 1 196 ? -15.650 -5.862 13.126 1.00 72.94 196 ASN A N 1
ATOM 1550 C CA . ASN A 1 196 ? -17.042 -5.423 12.971 1.00 72.94 196 ASN A CA 1
ATOM 1551 C C . ASN A 1 196 ? -18.005 -6.234 13.867 1.00 72.94 196 ASN A C 1
ATOM 1553 O O . ASN A 1 196 ? -18.857 -5.673 14.554 1.00 72.94 196 ASN A O 1
ATOM 1557 N N . LYS A 1 197 ? -17.825 -7.562 13.956 1.00 77.44 197 LYS A N 1
ATOM 1558 C CA . LYS A 1 197 ? -18.618 -8.416 14.866 1.00 77.44 197 LYS A CA 1
ATOM 1559 C C . LYS A 1 197 ? -18.372 -8.084 16.342 1.00 77.44 197 LYS A C 1
ATOM 1561 O O . LYS A 1 197 ? -19.324 -8.028 17.119 1.00 77.44 197 LYS A O 1
ATOM 1566 N N . GLN A 1 198 ? -17.117 -7.858 16.733 1.00 70.56 198 GLN A N 1
ATOM 1567 C CA . GLN A 1 198 ? -16.753 -7.525 18.113 1.00 70.56 198 GLN A CA 1
ATOM 1568 C C . GLN A 1 198 ? -17.271 -6.141 18.524 1.00 70.56 198 GLN A C 1
ATOM 1570 O O . GLN A 1 198 ? -17.909 -6.012 19.569 1.00 70.56 198 GLN A O 1
ATOM 1575 N N . LEU A 1 199 ? -17.091 -5.117 17.691 1.00 65.69 199 LEU A N 1
ATOM 1576 C CA . LEU A 1 199 ? -17.553 -3.761 17.994 1.00 65.69 199 LEU A CA 1
ATOM 1577 C C . LEU A 1 199 ? -19.066 -3.601 17.873 1.00 65.69 199 LEU A C 1
ATOM 1579 O O . LEU A 1 199 ? -19.669 -2.941 18.716 1.00 65.69 199 LEU A O 1
ATOM 1583 N N . GLY A 1 200 ? -19.703 -4.284 16.919 1.00 60.84 200 GLY A N 1
ATOM 1584 C CA . GLY A 1 200 ? -21.160 -4.356 16.835 1.00 60.84 200 GLY A CA 1
ATOM 1585 C C . GLY A 1 200 ? -21.801 -4.965 18.089 1.00 60.84 200 GLY A C 1
ATOM 1586 O O . GLY A 1 200 ? -22.936 -4.628 18.415 1.00 60.84 200 GLY A O 1
ATOM 1587 N N . SER A 1 201 ? -21.080 -5.818 18.828 1.00 58.53 201 SER A N 1
ATOM 1588 C CA . SER A 1 201 ? -21.532 -6.335 20.127 1.00 58.53 201 SER A CA 1
ATOM 1589 C C . SER A 1 201 ? -21.294 -5.355 21.284 1.00 58.53 201 SER A C 1
ATOM 1591 O O . SER A 1 201 ? -22.156 -5.219 22.148 1.00 58.53 201 SER A O 1
ATOM 1593 N N . ALA A 1 202 ? -20.178 -4.618 21.272 1.00 55.88 202 ALA A N 1
ATOM 1594 C CA . ALA A 1 202 ? -19.836 -3.644 22.310 1.00 55.88 202 ALA A CA 1
ATOM 1595 C C . ALA A 1 202 ? -20.709 -2.378 22.244 1.00 55.88 202 ALA A C 1
ATOM 1597 O O . ALA A 1 202 ? -21.186 -1.907 23.273 1.00 55.88 202 ALA A O 1
ATOM 1598 N N . ALA A 1 203 ? -20.992 -1.868 21.042 1.00 52.19 203 ALA A N 1
ATOM 1599 C CA . ALA A 1 203 ? -21.878 -0.720 20.840 1.00 52.19 203 ALA A CA 1
ATOM 1600 C C . ALA A 1 203 ? -23.332 -1.019 21.253 1.00 52.19 203 ALA A C 1
ATOM 1602 O O . ALA A 1 203 ? -24.016 -0.142 21.767 1.00 52.19 203 ALA A O 1
ATOM 1603 N N . ARG A 1 204 ? -23.786 -2.273 21.105 1.00 50.34 204 ARG A N 1
ATOM 1604 C CA . ARG A 1 204 ? -25.108 -2.733 21.577 1.00 50.34 204 ARG A CA 1
ATOM 1605 C C . ARG A 1 204 ? -25.206 -2.917 23.093 1.00 50.34 204 ARG A C 1
ATOM 1607 O O . ARG A 1 204 ? -26.311 -3.058 23.592 1.00 50.34 204 ARG A O 1
ATOM 1614 N N . LEU A 1 205 ? -24.080 -2.972 23.806 1.00 45.28 205 LEU A N 1
ATOM 1615 C CA . LEU A 1 205 ? -24.043 -3.068 25.272 1.00 45.28 205 LEU A CA 1
ATOM 1616 C C . LEU A 1 205 ? -23.913 -1.697 25.953 1.00 45.28 205 LEU A C 1
ATOM 1618 O O . LEU A 1 205 ? -24.128 -1.599 27.157 1.00 45.28 205 LEU A O 1
ATOM 1622 N N . ALA A 1 206 ? -23.533 -0.661 25.201 1.00 44.03 206 ALA A N 1
ATOM 1623 C CA . ALA A 1 206 ? -23.380 0.707 25.692 1.00 44.03 206 ALA A CA 1
ATOM 1624 C C . ALA A 1 206 ? -24.593 1.615 25.393 1.00 44.03 206 ALA A C 1
ATOM 1626 O O . ALA A 1 206 ? -24.629 2.741 25.888 1.00 44.03 206 ALA A O 1
ATOM 1627 N N . ALA A 1 207 ? -25.551 1.133 24.594 1.00 41.78 207 ALA A N 1
ATOM 1628 C CA . ALA A 1 207 ? -26.836 1.770 24.293 1.00 41.78 207 ALA A CA 1
ATOM 1629 C C . ALA A 1 207 ? -27.964 1.090 25.079 1.00 41.78 207 ALA A C 1
ATOM 1631 O O . ALA A 1 207 ? -28.883 1.815 25.519 1.00 41.78 207 ALA A O 1
#

Secondary structure (DSSP, 8-state):
--HHHHHHHHHHTS-HHHHHHHHHTTTT--STHHHHHHHHHHHHHHHHHHHHHHHHHHS-------HHHHHHHHHHHHHHHHHHHHHTTSTTS-HHHHHHHHHHHHHHHHHSTT-THHHHHHHHHHHTT-S-HHHHHHHHHHHHHHHHHHHHHHHHHHHHHHHHTSGGGGG--HHHHHHHHHHHHHTT-THHHHHHHHHHHHHHHH-

pLDDT: mean 75.23, std 14.83, range [41.78, 94.94]

Sequence (207 aa):
MYPHEALIIYLAAGSPFAVLRYFESRLHQTRPTSFVLAAAELILWLPKLAFLGF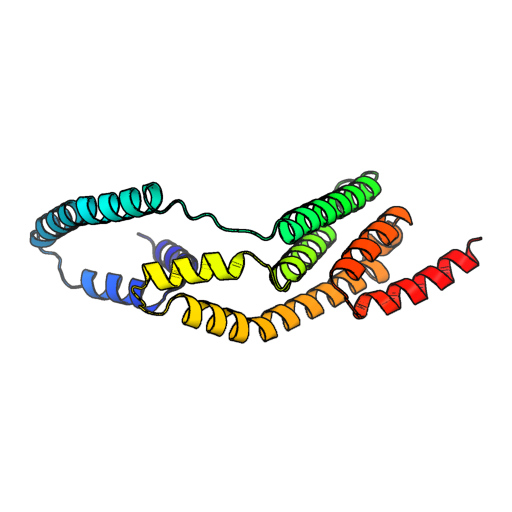RRLTKGVNVKVSDNFNYLDAKIRQEVDLFFSSLQSRPGRYSQLAELLEAYVSLGLTLLPDSPETTLQTDFFSAAGRSDCQLAAICLARKNRAKLLFHFRRTSESLLKELTQGPSSKILTPEAIDSLLTIANAFEDPNFESLNKQLGSAARLAA